Protein AF-A0A2T3ZSZ6-F1 (afdb_monomer_lite)

Organism: NCBI:txid983964

Sequence (309 aa):
MVKVFDWLREKGVKKILSIIVIDSTEPSHSDGAIEAALGITPSKMFGIETWDWKKLDINCDVISRCAPNVKEVSLYSSGNNAVLMGWSSGSGLLNKYKFPLLEKVNLIYQEGLEDESKLSSYVDEFRRRVKSLPNTVGKPVTVQAGPDKKEKSFMEGFQQGNSAIKPAERQHKWLDSSDNFRKILHGIDDEATEVRPVKIAIIDNGVDAALSILNGKIANGASFFPNKNINTGNDMDHYYPYYVASNTLNHGSLVATLVCKMCPKVKLYICRLDEKMSRMGESRYLTMESATEAVKWATGQGVDVICMS

pLDDT: mean 78.38, std 17.65, range [31.48, 97.06]

Radius of gyration: 23.25 Å; chains: 1; bounding box: 63×60×55 Å

Foldseek 3Di:
DQVVLVVCVVVVAAADAEDAAAQQFPVGDDLVNLCNRQDQDPSSAHQYAEEHHNYELDAQQSCLSRHVNYAEYEHEYALDLVSLCRCLDCNHVVPCRSHVRHAEYEYEYEPHPDDPVVSVVSLVVSQVSQQVDQHPVRHGRHYHYDYCPVVVPPCVVVVVPPDDDDDDPDDDVVLVVLQVVLVVVVPDDPVVPVDDAAEEEEAEQAAQCVPPLCVVQAPEEDELAFPPPDPPVDPDRDTDDRNDGDPRDNPSHVVSSVCCSNRVRHHYYGYRFYWDQPPVNRGTDGDPVSVVVSVVVSVVVVGPYYDYD

Structure (mmCIF, N/CA/C/O backbone):
data_AF-A0A2T3ZSZ6-F1
#
_entry.id   AF-A0A2T3ZSZ6-F1
#
loop_
_atom_site.group_PDB
_atom_site.id
_atom_site.type_symbol
_atom_site.label_atom_id
_atom_site.label_alt_id
_atom_site.label_comp_id
_atom_site.label_asym_id
_atom_site.label_entity_id
_atom_site.label_seq_id
_atom_site.pdbx_PDB_ins_code
_atom_site.Cartn_x
_atom_site.Cartn_y
_atom_site.Cartn_z
_atom_site.occupancy
_atom_site.B_iso_or_equiv
_atom_site.auth_seq_id
_atom_site.auth_comp_id
_atom_site.auth_asym_id
_atom_site.auth_atom_id
_atom_site.pdbx_PDB_model_num
ATOM 1 N N . MET A 1 1 ? 3.343 -6.054 10.365 1.00 68.62 1 MET A N 1
ATOM 2 C CA . MET A 1 1 ? 3.572 -6.869 9.153 1.00 68.62 1 MET A CA 1
ATOM 3 C C . MET A 1 1 ? 4.339 -8.171 9.409 1.00 68.62 1 MET A C 1
ATOM 5 O O . MET A 1 1 ? 3.807 -9.225 9.092 1.00 68.62 1 MET A O 1
ATOM 9 N N . VAL A 1 2 ? 5.531 -8.133 10.022 1.00 76.12 2 VAL A N 1
ATOM 10 C CA . VAL A 1 2 ? 6.395 -9.317 10.269 1.00 76.12 2 VAL A CA 1
ATOM 11 C C . VAL A 1 2 ? 5.646 -10.511 10.891 1.00 76.12 2 VAL A C 1
ATOM 13 O O . VAL A 1 2 ? 5.717 -11.615 10.362 1.00 76.12 2 VAL A O 1
ATOM 16 N N . LYS A 1 3 ? 4.811 -10.266 11.913 1.00 77.00 3 LYS A N 1
ATOM 17 C CA . LYS A 1 3 ? 4.011 -11.304 12.596 1.00 77.00 3 LYS A CA 1
ATOM 18 C C . LYS A 1 3 ? 3.106 -12.126 11.665 1.00 77.00 3 LYS A C 1
ATOM 20 O O . LYS A 1 3 ? 2.897 -13.306 11.916 1.00 77.00 3 LYS A O 1
ATOM 25 N N . VAL A 1 4 ? 2.566 -11.522 10.600 1.00 78.38 4 VAL A N 1
ATOM 26 C CA . VAL A 1 4 ? 1.686 -12.225 9.646 1.00 78.38 4 VAL A CA 1
ATOM 27 C C . VAL A 1 4 ? 2.493 -13.226 8.821 1.00 78.38 4 VAL A C 1
ATOM 29 O O . VAL A 1 4 ? 2.073 -14.364 8.634 1.00 78.38 4 VAL A O 1
ATOM 32 N N . PHE A 1 5 ? 3.677 -12.823 8.363 1.00 86.00 5 PHE A N 1
ATOM 33 C CA . PHE A 1 5 ? 4.560 -13.688 7.587 1.00 86.00 5 PHE A CA 1
ATOM 34 C C . PHE A 1 5 ? 5.234 -14.758 8.449 1.00 86.00 5 PHE A C 1
ATOM 36 O O . PHE A 1 5 ? 5.403 -15.884 7.987 1.00 86.00 5 PHE A O 1
ATOM 43 N N . ASP A 1 6 ? 5.546 -14.457 9.711 1.00 86.69 6 ASP A N 1
ATOM 44 C CA . ASP A 1 6 ? 5.980 -15.474 10.675 1.00 86.69 6 ASP A CA 1
ATOM 45 C C . ASP A 1 6 ? 4.901 -16.533 10.884 1.00 86.69 6 ASP A C 1
ATOM 47 O O . ASP A 1 6 ? 5.177 -17.722 10.743 1.00 86.69 6 ASP A O 1
ATOM 51 N N . TRP A 1 7 ? 3.653 -16.112 11.088 1.00 89.12 7 TRP A N 1
ATOM 52 C CA . TRP A 1 7 ? 2.530 -17.036 11.207 1.00 89.12 7 TRP A CA 1
ATOM 53 C C . TRP A 1 7 ? 2.348 -17.908 9.952 1.00 89.12 7 TRP A C 1
ATOM 55 O O . TRP A 1 7 ? 2.131 -19.114 10.063 1.00 89.12 7 TRP A O 1
ATOM 65 N N . LEU A 1 8 ? 2.495 -17.351 8.742 1.00 82.00 8 LEU A N 1
ATOM 66 C CA . LEU A 1 8 ? 2.460 -18.145 7.503 1.00 82.00 8 LEU A CA 1
ATOM 67 C C . LEU A 1 8 ? 3.580 -19.197 7.463 1.00 82.00 8 LEU A C 1
ATOM 69 O O . LEU A 1 8 ? 3.332 -20.345 7.083 1.00 82.00 8 LEU A O 1
ATOM 73 N N . ARG A 1 9 ? 4.796 -18.835 7.891 1.00 90.62 9 ARG A N 1
ATOM 74 C CA . ARG A 1 9 ? 5.921 -19.777 8.001 1.00 90.62 9 ARG A CA 1
ATOM 75 C C . ARG A 1 9 ? 5.638 -20.881 9.017 1.00 90.62 9 ARG A C 1
ATOM 77 O O . ARG A 1 9 ? 5.885 -22.045 8.716 1.00 90.62 9 ARG A O 1
ATOM 84 N N . GLU A 1 10 ? 5.068 -20.546 10.173 1.00 92.19 10 GLU A N 1
ATOM 85 C CA . GLU A 1 10 ? 4.654 -21.520 11.195 1.00 92.19 10 GLU A CA 1
ATOM 86 C C . GLU A 1 10 ? 3.603 -22.506 10.668 1.00 92.19 10 GLU A C 1
ATOM 88 O O . GLU A 1 10 ? 3.600 -23.677 11.045 1.00 92.19 10 GLU A O 1
ATOM 93 N N . LYS A 1 11 ? 2.740 -22.069 9.743 1.00 93.00 11 LYS A N 1
ATOM 94 C CA . LYS A 1 11 ? 1.788 -22.939 9.032 1.00 93.00 11 LYS A CA 1
ATOM 95 C C . LYS A 1 11 ? 2.415 -23.744 7.887 1.00 93.00 11 LYS A C 1
ATOM 97 O O . LYS A 1 11 ? 1.701 -24.464 7.195 1.00 93.00 11 LYS A O 1
ATOM 102 N N . GLY A 1 12 ? 3.729 -23.653 7.686 1.00 90.62 12 GLY A N 1
ATOM 103 C CA . GLY A 1 12 ? 4.458 -24.393 6.657 1.00 90.62 12 GLY A CA 1
ATOM 104 C C . GLY A 1 12 ? 4.309 -23.816 5.247 1.00 90.62 12 GLY A C 1
ATOM 105 O O . GLY A 1 12 ? 4.633 -24.499 4.273 1.00 90.62 12 GLY A O 1
ATOM 106 N N . VAL A 1 13 ? 3.830 -22.574 5.108 1.00 90.94 13 VAL A N 1
ATOM 107 C CA . VAL A 1 13 ? 3.706 -21.911 3.805 1.00 90.94 13 VAL A CA 1
ATOM 108 C C . VAL A 1 13 ? 5.097 -21.598 3.261 1.00 90.94 13 VAL A C 1
ATOM 110 O O . VAL A 1 13 ? 5.877 -20.887 3.886 1.00 90.94 13 VAL A O 1
ATOM 113 N N . LYS A 1 14 ? 5.397 -22.112 2.064 1.00 90.12 14 LYS A N 1
ATOM 114 C CA . LYS A 1 14 ? 6.676 -21.883 1.363 1.00 90.12 14 LYS A CA 1
ATOM 115 C C . LYS A 1 14 ? 6.546 -21.004 0.121 1.00 90.12 14 LYS A C 1
ATOM 117 O O . LYS A 1 14 ? 7.542 -20.492 -0.379 1.00 90.12 14 LYS A O 1
ATOM 122 N N . LYS A 1 15 ? 5.333 -20.849 -0.410 1.00 91.62 15 LYS A N 1
ATOM 123 C CA . LYS A 1 15 ? 5.066 -20.177 -1.686 1.00 91.62 15 LYS A CA 1
ATOM 124 C C . LYS A 1 15 ? 3.890 -19.221 -1.537 1.00 91.62 15 LYS A C 1
ATOM 126 O O . LYS A 1 15 ? 2.859 -19.612 -0.996 1.00 91.62 15 LYS A O 1
ATOM 131 N N . ILE A 1 16 ? 4.043 -18.002 -2.042 1.00 88.06 16 ILE A N 1
ATOM 132 C CA . ILE A 1 16 ? 2.992 -16.982 -2.087 1.00 88.06 16 ILE A CA 1
ATOM 133 C C . ILE A 1 16 ? 2.791 -16.638 -3.559 1.00 88.06 16 ILE A C 1
ATOM 135 O O . ILE A 1 16 ? 3.681 -16.093 -4.198 1.00 88.06 16 ILE A O 1
ATOM 139 N N . LEU A 1 17 ? 1.635 -16.981 -4.128 1.00 85.06 17 LEU A N 1
ATOM 140 C CA . LEU A 1 17 ? 1.398 -16.733 -5.555 1.00 85.06 17 LEU A CA 1
ATOM 141 C C . LEU A 1 17 ? 1.372 -15.232 -5.865 1.00 85.06 17 LEU A C 1
ATOM 143 O O . LEU A 1 17 ? 1.970 -14.800 -6.840 1.00 85.06 17 LEU A O 1
ATOM 147 N N . SER A 1 18 ? 0.736 -14.442 -5.002 1.00 82.88 18 SER A N 1
ATOM 148 C CA . SER A 1 18 ? 0.659 -12.992 -5.146 1.00 82.88 18 SER A CA 1
ATOM 149 C C . SER A 1 18 ? 0.716 -12.328 -3.783 1.00 82.88 18 SER A C 1
ATOM 151 O O . SER A 1 18 ? -0.022 -12.719 -2.877 1.00 82.88 18 SER A O 1
ATOM 153 N N . ILE A 1 19 ? 1.563 -11.311 -3.654 1.00 83.81 19 ILE A N 1
ATOM 154 C CA . ILE A 1 19 ? 1.580 -10.412 -2.505 1.00 83.81 19 ILE A CA 1
ATOM 155 C C . ILE A 1 19 ? 1.053 -9.048 -2.938 1.00 83.81 19 ILE A C 1
ATOM 157 O O . ILE A 1 19 ? 1.559 -8.470 -3.894 1.00 83.81 19 ILE A O 1
ATOM 161 N N . ILE A 1 20 ? 0.019 -8.571 -2.246 1.00 82.31 20 ILE A N 1
ATOM 162 C CA . ILE A 1 20 ? -0.573 -7.251 -2.465 1.00 82.31 20 ILE A CA 1
ATOM 163 C C . ILE A 1 20 ? -0.556 -6.522 -1.126 1.00 82.31 20 ILE A C 1
ATOM 165 O O . ILE A 1 20 ? -1.233 -6.943 -0.187 1.00 82.31 20 ILE A O 1
ATOM 169 N N . VAL A 1 21 ? 0.242 -5.462 -1.022 1.00 75.75 21 VAL A N 1
ATOM 170 C CA . VAL A 1 21 ? 0.393 -4.668 0.203 1.00 75.75 21 VAL A CA 1
ATOM 171 C C . VAL A 1 21 ? 0.184 -3.204 -0.125 1.00 75.75 21 VAL A C 1
ATOM 173 O O . VAL A 1 21 ? 0.822 -2.651 -1.016 1.00 75.75 21 VAL A O 1
ATOM 176 N N . ILE A 1 22 ? -0.711 -2.566 0.620 1.00 74.62 22 ILE A N 1
ATOM 177 C CA . ILE A 1 22 ? -0.956 -1.134 0.506 1.00 74.62 22 ILE A CA 1
ATOM 178 C C . ILE A 1 22 ? -0.006 -0.432 1.476 1.00 74.62 22 ILE A C 1
ATOM 180 O O . ILE A 1 22 ? -0.218 -0.482 2.683 1.00 74.62 22 ILE A O 1
ATOM 184 N N . ASP A 1 23 ? 1.042 0.185 0.937 1.00 71.94 23 ASP A N 1
ATOM 185 C CA . ASP A 1 23 ? 2.123 0.828 1.698 1.00 71.94 23 ASP A CA 1
ATOM 186 C C . ASP A 1 23 ? 2.436 2.233 1.162 1.00 71.94 23 ASP A C 1
ATOM 188 O O . ASP A 1 23 ? 3.584 2.654 1.051 1.00 71.94 23 ASP A O 1
ATOM 192 N N . SER A 1 24 ? 1.386 2.936 0.732 1.00 62.31 24 SER A N 1
ATOM 193 C CA . SER A 1 24 ? 1.493 4.236 0.055 1.00 62.31 24 SER A CA 1
ATOM 194 C C . SER A 1 24 ? 1.414 5.419 1.017 1.00 62.31 24 SER A C 1
ATOM 196 O O . SER A 1 24 ? 1.186 6.547 0.591 1.00 62.31 24 SER A O 1
ATOM 198 N N . THR A 1 25 ? 1.474 5.146 2.316 1.00 53.47 25 THR A N 1
ATOM 199 C CA . THR A 1 25 ? 1.258 6.096 3.408 1.00 53.47 25 THR A CA 1
ATOM 200 C C . THR A 1 25 ? 2.608 6.470 3.983 1.00 53.47 25 THR A C 1
ATOM 202 O O . THR A 1 25 ? 3.374 5.556 4.251 1.00 53.47 25 THR A O 1
ATOM 205 N N . GLU A 1 26 ? 2.903 7.752 4.202 1.00 56.53 26 GLU A N 1
ATOM 206 C CA . GLU A 1 26 ? 4.188 8.134 4.801 1.00 56.53 26 GLU A CA 1
ATOM 207 C C . GLU A 1 26 ? 4.129 8.190 6.344 1.00 56.53 26 GLU A C 1
ATOM 209 O O . GLU A 1 26 ? 3.222 8.832 6.887 1.00 56.53 26 GLU A O 1
ATOM 214 N N . PRO A 1 27 ? 5.096 7.574 7.058 1.00 58.41 27 PRO A N 1
ATOM 215 C CA . PRO A 1 27 ? 6.210 6.803 6.509 1.00 58.41 27 PRO A CA 1
ATOM 216 C C . PRO A 1 27 ? 5.761 5.428 5.993 1.00 58.41 27 PRO A C 1
ATOM 218 O O . PRO A 1 27 ? 5.090 4.680 6.710 1.00 58.41 27 PRO A O 1
ATOM 221 N N . SER A 1 28 ? 6.160 5.091 4.767 1.00 72.81 28 SER A N 1
ATOM 222 C CA . SER A 1 28 ? 5.992 3.728 4.248 1.00 72.81 28 SER A CA 1
ATOM 223 C C . SER A 1 28 ? 6.912 2.764 5.003 1.00 72.81 28 SER A C 1
ATOM 225 O O . SER A 1 28 ? 7.843 3.183 5.703 1.00 72.81 28 SER A O 1
ATOM 227 N N . HIS A 1 29 ? 6.673 1.454 4.908 1.00 82.06 29 HIS A N 1
ATOM 228 C CA . HIS A 1 29 ? 7.558 0.489 5.556 1.00 82.06 29 HIS A CA 1
ATOM 229 C C . HIS A 1 29 ? 8.976 0.640 5.005 1.00 82.06 29 HIS A C 1
ATOM 231 O O . HIS A 1 29 ? 9.192 0.647 3.794 1.00 82.06 29 HIS A O 1
ATOM 237 N N . SER A 1 30 ? 9.964 0.722 5.897 1.00 89.06 30 SER A N 1
ATOM 238 C CA . SER A 1 30 ? 11.361 0.767 5.475 1.00 89.06 30 SER A CA 1
ATOM 239 C C . SER A 1 30 ? 11.741 -0.506 4.720 1.00 89.06 30 SER A C 1
ATOM 241 O O . SER A 1 30 ? 11.237 -1.593 5.010 1.00 89.06 30 SER A O 1
ATOM 243 N N . ASP A 1 31 ? 12.691 -0.392 3.796 1.00 91.75 31 ASP A N 1
ATOM 244 C CA . ASP A 1 31 ? 13.209 -1.525 3.023 1.00 91.75 31 ASP A CA 1
ATOM 245 C C . ASP A 1 31 ? 13.651 -2.687 3.940 1.00 91.75 31 ASP A C 1
ATOM 247 O O . ASP A 1 31 ? 13.316 -3.845 3.696 1.00 91.75 31 ASP A O 1
ATOM 251 N N . GLY A 1 32 ? 14.293 -2.374 5.073 1.00 92.19 32 GLY A N 1
ATOM 252 C CA . GLY A 1 32 ? 14.674 -3.368 6.081 1.00 92.19 32 GLY A CA 1
ATOM 253 C C . GLY A 1 32 ? 13.484 -4.047 6.774 1.00 92.19 32 GLY A C 1
ATOM 254 O O . GLY A 1 32 ? 13.558 -5.233 7.094 1.00 92.19 32 GLY A O 1
ATOM 255 N N . ALA A 1 33 ? 12.365 -3.343 6.983 1.00 89.56 33 ALA A N 1
ATOM 256 C CA . ALA A 1 33 ? 11.149 -3.943 7.534 1.00 89.56 33 ALA A CA 1
ATOM 257 C C . ALA A 1 33 ? 10.478 -4.900 6.534 1.00 89.56 33 ALA A C 1
ATOM 259 O O . ALA A 1 33 ? 9.969 -5.948 6.941 1.00 89.56 33 ALA A O 1
ATOM 260 N N . ILE A 1 34 ? 10.516 -4.571 5.238 1.00 93.00 34 ILE A N 1
ATOM 261 C CA . ILE A 1 34 ? 10.034 -5.434 4.150 1.00 93.00 34 ILE A CA 1
ATOM 262 C C . ILE A 1 34 ? 10.878 -6.712 4.081 1.00 93.00 34 ILE A C 1
ATOM 264 O O . ILE A 1 34 ? 10.333 -7.819 4.119 1.00 93.00 34 ILE A O 1
ATOM 268 N N . GLU A 1 35 ? 12.207 -6.569 4.066 1.00 94.88 35 GLU A N 1
ATOM 269 C CA . GLU A 1 35 ? 13.152 -7.693 4.061 1.00 94.88 35 GLU A CA 1
ATOM 270 C C . GLU A 1 35 ? 12.995 -8.589 5.296 1.00 94.88 35 GLU A C 1
ATOM 272 O O . GLU A 1 35 ? 12.966 -9.817 5.178 1.00 94.88 35 GLU A O 1
ATOM 277 N N . ALA A 1 36 ? 12.834 -7.998 6.483 1.00 91.25 36 ALA A N 1
ATOM 278 C CA . ALA A 1 36 ? 12.601 -8.747 7.715 1.00 91.25 36 ALA A CA 1
ATOM 279 C C . ALA A 1 36 ? 11.272 -9.519 7.683 1.00 91.25 36 ALA A C 1
ATOM 281 O O . ALA A 1 36 ? 11.198 -10.647 8.174 1.00 91.25 36 ALA A O 1
ATOM 282 N N . ALA A 1 37 ? 10.224 -8.934 7.098 1.00 90.06 37 ALA A N 1
ATOM 283 C CA . ALA A 1 37 ? 8.914 -9.562 6.994 1.00 90.06 37 ALA A CA 1
ATOM 284 C C . ALA A 1 37 ? 8.930 -10.759 6.029 1.00 90.06 37 ALA A C 1
ATOM 286 O O . ALA A 1 37 ? 8.544 -11.872 6.407 1.00 90.06 37 ALA A O 1
ATOM 287 N N . LEU A 1 38 ? 9.407 -10.553 4.800 1.00 92.75 38 LEU A N 1
ATOM 288 C CA . LEU A 1 38 ? 9.374 -11.566 3.741 1.00 92.75 38 LEU A CA 1
ATOM 289 C C . LEU A 1 38 ? 10.495 -12.600 3.861 1.00 92.75 38 LEU A C 1
ATOM 291 O O . LEU A 1 38 ? 10.312 -13.741 3.442 1.00 92.75 38 LEU A O 1
ATOM 295 N N . GLY A 1 39 ? 11.592 -12.235 4.523 1.00 89.75 39 GLY A N 1
ATOM 296 C CA . GLY A 1 39 ? 12.765 -13.076 4.699 1.00 89.75 39 GLY A CA 1
ATOM 297 C C . GLY A 1 39 ? 13.643 -13.099 3.449 1.00 89.75 39 GLY A C 1
ATOM 298 O O . GLY A 1 39 ? 13.177 -13.369 2.349 1.00 89.75 39 GLY A O 1
ATOM 299 N N . ILE A 1 40 ? 14.942 -12.874 3.647 1.00 90.88 40 ILE A N 1
ATOM 300 C CA . ILE A 1 40 ? 15.955 -12.850 2.574 1.00 90.88 40 ILE A CA 1
ATOM 301 C C . ILE A 1 40 ? 16.875 -14.081 2.584 1.00 90.88 40 ILE A C 1
ATOM 303 O O . ILE A 1 40 ? 17.769 -14.209 1.753 1.00 90.88 40 ILE A O 1
ATOM 307 N N . THR A 1 41 ? 16.698 -14.990 3.549 1.00 89.19 41 THR A N 1
ATOM 308 C CA . THR A 1 41 ? 17.481 -16.231 3.639 1.00 89.19 41 THR A CA 1
ATOM 309 C C . THR A 1 41 ? 16.728 -17.386 2.980 1.00 89.19 41 THR A C 1
ATOM 311 O O . THR A 1 41 ? 15.503 -17.448 3.106 1.00 89.19 41 THR A O 1
ATOM 314 N N . PRO A 1 42 ? 17.415 -18.377 2.377 1.00 84.44 42 PRO A N 1
ATOM 315 C CA . PRO A 1 42 ? 16.754 -19.526 1.746 1.00 84.44 42 PRO A CA 1
ATOM 316 C C . PRO A 1 42 ? 15.777 -20.280 2.665 1.00 84.44 42 PRO A C 1
ATOM 318 O O . PRO A 1 42 ? 14.806 -20.861 2.197 1.00 84.44 42 PRO A O 1
ATOM 321 N N . SER A 1 43 ? 16.022 -20.257 3.979 1.00 84.50 43 SER A N 1
ATOM 322 C CA . SER A 1 43 ? 15.181 -20.897 4.996 1.00 84.50 43 SER A CA 1
ATOM 323 C C . SER A 1 43 ? 13.928 -20.107 5.391 1.00 84.50 43 SER A C 1
ATOM 325 O O . SER A 1 43 ? 13.007 -20.697 5.950 1.00 84.50 43 SER A O 1
ATOM 327 N N . LYS A 1 44 ? 13.887 -18.790 5.146 1.00 86.00 44 LYS A N 1
ATOM 328 C CA . LYS A 1 44 ? 12.777 -17.903 5.550 1.00 86.00 44 LYS A CA 1
ATOM 329 C C . LYS A 1 44 ? 12.032 -17.264 4.378 1.00 86.00 44 LYS A C 1
ATOM 331 O O . LYS A 1 44 ? 10.938 -16.745 4.590 1.00 86.00 44 LYS A O 1
ATOM 336 N N . MET A 1 45 ? 12.632 -17.287 3.192 1.00 89.62 45 MET A N 1
ATOM 337 C CA . MET A 1 45 ? 12.120 -16.663 1.980 1.00 89.62 45 MET A CA 1
ATOM 338 C C . MET A 1 45 ? 10.930 -17.437 1.410 1.00 89.62 45 MET A C 1
ATOM 340 O O . MET A 1 45 ? 10.946 -18.667 1.322 1.00 89.62 45 MET A O 1
ATOM 344 N N . PHE A 1 46 ? 9.912 -16.702 0.971 1.00 91.62 46 PHE A N 1
ATOM 345 C CA . PHE A 1 46 ? 8.797 -17.267 0.220 1.00 91.62 46 PHE A CA 1
ATOM 346 C C . PHE A 1 46 ? 9.110 -17.321 -1.278 1.00 91.62 46 PHE A C 1
ATOM 348 O O . PHE A 1 46 ? 9.725 -16.420 -1.842 1.00 91.62 46 PHE A O 1
ATOM 355 N N . GLY A 1 47 ? 8.602 -18.342 -1.966 1.00 92.38 47 GLY A N 1
ATOM 356 C CA . GLY A 1 47 ? 8.517 -18.334 -3.425 1.00 92.38 47 GLY A CA 1
ATOM 357 C C . GLY A 1 47 ? 7.418 -17.380 -3.897 1.00 92.38 47 GLY A C 1
ATOM 358 O O . GLY A 1 47 ? 6.293 -17.828 -4.110 1.00 92.38 47 GLY A O 1
ATOM 359 N N . ILE A 1 48 ? 7.723 -16.085 -4.004 1.00 94.88 48 ILE A N 1
ATOM 360 C CA . ILE A 1 48 ? 6.791 -15.046 -4.473 1.00 94.88 48 ILE A CA 1
ATOM 361 C C . ILE A 1 48 ? 6.803 -14.988 -6.005 1.00 94.88 48 ILE A C 1
ATOM 363 O O . ILE A 1 48 ? 7.875 -14.851 -6.591 1.00 94.88 48 ILE A O 1
ATOM 367 N N . GLU A 1 49 ? 5.634 -15.085 -6.652 1.00 91.62 49 GLU A N 1
ATOM 368 C CA . GLU A 1 49 ? 5.521 -14.989 -8.123 1.00 91.62 49 GLU A CA 1
ATOM 369 C C . GLU A 1 49 ? 5.015 -13.625 -8.617 1.00 91.62 49 GLU A C 1
ATOM 371 O O . GLU A 1 49 ? 5.513 -13.127 -9.626 1.00 91.62 49 GLU A O 1
ATOM 376 N N . THR A 1 50 ? 4.078 -12.997 -7.907 1.00 91.44 50 THR A N 1
ATOM 377 C CA . THR A 1 50 ? 3.565 -11.658 -8.233 1.00 91.44 50 THR A CA 1
ATOM 378 C C . THR A 1 50 ? 3.813 -10.703 -7.074 1.00 91.44 50 THR A C 1
ATOM 380 O O . THR A 1 50 ? 3.379 -10.963 -5.950 1.00 91.44 50 THR A O 1
ATOM 383 N N . TRP A 1 51 ? 4.498 -9.596 -7.359 1.00 94.31 51 TRP A N 1
ATOM 384 C CA . TRP A 1 51 ? 4.814 -8.527 -6.420 1.00 94.31 51 TRP A CA 1
ATOM 385 C C . TRP A 1 51 ? 3.964 -7.291 -6.701 1.00 94.31 51 TRP A C 1
ATOM 387 O O . TRP A 1 51 ? 4.135 -6.642 -7.731 1.00 94.31 51 TRP A O 1
ATOM 397 N N . ASP A 1 52 ? 3.098 -6.926 -5.763 1.00 88.94 52 ASP A N 1
ATOM 398 C CA . ASP A 1 52 ? 2.355 -5.670 -5.790 1.00 88.94 52 ASP A CA 1
ATOM 399 C C . ASP A 1 52 ? 2.438 -4.982 -4.425 1.00 88.94 52 ASP A C 1
ATOM 401 O O . ASP A 1 52 ? 1.593 -5.141 -3.546 1.00 88.94 52 ASP A O 1
ATOM 405 N N . TRP A 1 53 ? 3.520 -4.239 -4.221 1.00 89.25 53 TRP A N 1
ATOM 406 C CA . TRP A 1 53 ? 3.736 -3.492 -2.991 1.00 89.25 53 TRP A CA 1
ATOM 407 C C . TRP A 1 53 ? 3.641 -2.005 -3.280 1.00 89.25 53 TRP A C 1
ATOM 409 O O . TRP A 1 53 ? 4.516 -1.445 -3.940 1.00 89.25 53 TRP A O 1
ATOM 419 N N . LYS A 1 54 ? 2.589 -1.362 -2.771 1.00 86.06 54 LYS A N 1
ATOM 420 C CA . LYS A 1 54 ? 2.247 0.036 -3.044 1.00 86.06 54 LYS A CA 1
ATOM 421 C C . LYS A 1 54 ? 3.148 1.041 -2.320 1.00 86.06 54 LYS A C 1
ATOM 423 O O . LYS A 1 54 ? 2.634 1.979 -1.734 1.00 86.06 54 LYS A O 1
ATOM 428 N N . LYS A 1 55 ? 4.468 0.852 -2.352 1.00 86.12 55 LYS A N 1
ATOM 429 C CA . LYS A 1 55 ? 5.477 1.769 -1.807 1.00 86.12 55 LYS A CA 1
ATOM 430 C C . LYS A 1 55 ? 6.093 2.568 -2.947 1.00 86.12 55 LYS A C 1
ATOM 432 O O . LYS A 1 55 ? 6.542 1.976 -3.932 1.00 86.12 55 LYS A O 1
ATOM 437 N N . LEU A 1 56 ? 6.107 3.894 -2.810 1.00 89.12 56 LEU A N 1
ATOM 438 C CA . LEU A 1 56 ? 6.723 4.762 -3.807 1.00 89.12 56 LEU A CA 1
ATOM 439 C C . LEU A 1 56 ? 8.228 4.501 -3.889 1.00 89.12 56 LEU A C 1
ATOM 441 O O . LEU A 1 56 ? 8.899 4.311 -2.874 1.00 89.12 56 LEU A O 1
ATOM 445 N N . ASP A 1 57 ? 8.735 4.481 -5.118 1.00 91.44 57 ASP A N 1
ATOM 446 C CA . ASP A 1 57 ? 10.159 4.472 -5.445 1.00 91.44 57 ASP A CA 1
ATOM 447 C C . ASP A 1 57 ? 10.969 3.363 -4.745 1.00 91.44 57 ASP A C 1
ATOM 449 O O . ASP A 1 57 ? 12.133 3.535 -4.383 1.00 91.44 57 ASP A O 1
ATOM 453 N N . ILE A 1 58 ? 10.351 2.192 -4.553 1.00 94.38 58 ILE A N 1
ATOM 454 C CA . ILE A 1 58 ? 10.999 1.036 -3.925 1.00 94.38 58 ILE A CA 1
ATOM 455 C C . ILE A 1 58 ? 12.265 0.603 -4.680 1.00 94.38 58 ILE A C 1
ATOM 457 O O . ILE A 1 58 ? 12.295 0.533 -5.910 1.00 94.38 58 ILE A O 1
ATOM 461 N N . ASN A 1 59 ? 13.322 0.254 -3.948 1.00 94.44 59 ASN A N 1
ATOM 462 C CA . ASN A 1 59 ? 14.556 -0.228 -4.557 1.00 94.44 59 ASN A CA 1
ATOM 463 C C . ASN A 1 59 ? 14.377 -1.656 -5.118 1.00 94.44 59 ASN A C 1
ATOM 465 O O . ASN A 1 59 ? 13.881 -2.552 -4.431 1.00 94.44 59 ASN A O 1
ATOM 469 N N . CYS A 1 60 ? 14.835 -1.897 -6.353 1.00 95.31 60 CYS A N 1
ATOM 470 C CA . CYS A 1 60 ? 14.848 -3.227 -6.975 1.00 95.31 60 CYS A CA 1
ATOM 471 C C . CYS A 1 60 ? 15.564 -4.291 -6.126 1.00 95.31 60 CYS A C 1
ATOM 473 O O . CYS A 1 60 ? 15.199 -5.464 -6.191 1.00 95.31 60 CYS A O 1
ATOM 475 N N . ASP A 1 61 ? 16.565 -3.908 -5.333 1.00 95.75 61 ASP A N 1
ATOM 476 C CA . ASP A 1 61 ? 17.303 -4.840 -4.478 1.00 95.75 61 ASP A CA 1
ATOM 477 C C . ASP A 1 61 ? 16.405 -5.486 -3.429 1.00 95.75 61 ASP A C 1
ATOM 479 O O . ASP A 1 61 ? 16.495 -6.696 -3.228 1.00 95.75 61 ASP A O 1
ATOM 483 N N . VAL A 1 62 ? 15.478 -4.721 -2.851 1.00 96.50 62 VAL A N 1
ATOM 484 C CA . VAL A 1 62 ? 14.493 -5.236 -1.891 1.00 96.50 62 VAL A CA 1
ATOM 485 C C . VAL A 1 62 ? 13.635 -6.308 -2.548 1.00 96.50 62 VAL A C 1
ATOM 487 O O . VAL A 1 62 ? 13.488 -7.405 -2.009 1.00 96.50 62 VAL A O 1
ATOM 490 N N . ILE A 1 63 ? 13.123 -6.019 -3.749 1.00 96.94 63 ILE A N 1
ATOM 491 C CA . ILE A 1 63 ? 12.286 -6.956 -4.505 1.00 96.94 63 ILE A CA 1
ATOM 492 C C . ILE A 1 63 ? 13.085 -8.220 -4.833 1.00 96.94 63 ILE A C 1
ATOM 494 O O . ILE A 1 63 ? 12.623 -9.319 -4.552 1.00 96.94 63 ILE A O 1
ATOM 498 N N . SER A 1 64 ? 14.300 -8.092 -5.374 1.00 95.81 64 SER A N 1
ATOM 499 C CA . SER A 1 64 ? 15.101 -9.254 -5.790 1.00 95.81 64 SER A CA 1
ATOM 500 C C . SER A 1 64 ? 15.554 -10.141 -4.625 1.00 95.81 64 SER A C 1
ATOM 502 O O . SER A 1 64 ? 15.618 -11.359 -4.778 1.00 95.81 64 SER A O 1
ATOM 504 N N . ARG A 1 65 ? 15.817 -9.565 -3.443 1.00 95.62 65 ARG A N 1
ATOM 505 C CA . ARG A 1 65 ? 16.169 -10.330 -2.234 1.00 95.62 65 ARG A CA 1
ATOM 506 C C . ARG A 1 65 ? 14.970 -11.046 -1.620 1.00 95.62 65 ARG A C 1
ATOM 508 O O . ARG A 1 65 ? 15.131 -12.143 -1.098 1.00 95.62 65 ARG A O 1
ATOM 515 N N . CYS A 1 66 ? 13.787 -10.434 -1.670 1.00 95.31 66 CYS A N 1
ATOM 516 C CA . CYS A 1 66 ? 12.568 -11.006 -1.092 1.00 95.31 66 CYS A CA 1
ATOM 517 C C . CYS A 1 66 ? 11.830 -11.951 -2.054 1.00 95.31 66 CYS A C 1
ATOM 519 O O . CYS A 1 66 ? 11.113 -12.848 -1.617 1.00 95.31 66 CYS A O 1
ATOM 521 N N . ALA A 1 67 ? 11.963 -11.721 -3.360 1.00 95.44 67 ALA A N 1
ATOM 522 C CA . ALA A 1 67 ? 11.201 -12.374 -4.418 1.00 95.44 67 ALA A CA 1
ATOM 523 C C . ALA A 1 67 ? 12.075 -12.658 -5.663 1.00 95.44 67 ALA A C 1
ATOM 525 O O . ALA A 1 67 ? 11.770 -12.183 -6.758 1.00 95.44 67 ALA A O 1
ATOM 526 N N . PRO A 1 68 ? 13.143 -13.472 -5.552 1.00 93.19 68 PRO A N 1
ATOM 527 C CA . PRO A 1 68 ? 14.047 -13.751 -6.678 1.00 93.19 68 PRO A CA 1
ATOM 528 C C . PRO A 1 68 ? 13.376 -14.502 -7.841 1.00 93.19 68 PRO A C 1
ATOM 530 O O . PRO A 1 68 ? 13.882 -14.503 -8.958 1.00 93.19 68 PRO A O 1
ATOM 533 N N . ASN A 1 69 ? 12.227 -15.140 -7.596 1.00 91.50 69 ASN A N 1
ATOM 534 C CA . ASN A 1 69 ? 11.455 -15.886 -8.595 1.00 91.50 69 ASN A CA 1
ATOM 535 C C . ASN A 1 69 ? 10.237 -15.106 -9.121 1.00 91.50 69 ASN A C 1
ATOM 537 O O . ASN A 1 69 ? 9.316 -15.710 -9.675 1.00 91.50 69 ASN A O 1
ATOM 541 N N . VAL A 1 70 ? 10.209 -13.785 -8.922 1.00 94.75 70 VAL A N 1
ATOM 542 C CA . VAL A 1 70 ? 9.092 -12.944 -9.350 1.00 94.75 70 VAL A CA 1
ATOM 543 C C . VAL A 1 70 ? 8.941 -12.956 -10.874 1.00 94.75 70 VAL A C 1
ATOM 545 O O . VAL A 1 70 ? 9.916 -12.837 -11.618 1.00 94.75 70 VAL A O 1
ATOM 548 N N . LYS A 1 71 ? 7.697 -13.098 -11.329 1.00 93.62 71 LYS A N 1
ATOM 549 C CA . LYS A 1 71 ? 7.284 -13.080 -12.737 1.00 93.62 71 LYS A CA 1
ATOM 550 C C . LYS A 1 71 ? 6.582 -11.782 -13.107 1.00 93.62 71 LYS A C 1
ATOM 552 O O . LYS A 1 71 ? 6.719 -11.307 -14.233 1.00 93.62 71 LYS A O 1
ATOM 557 N N . GLU A 1 72 ? 5.853 -11.195 -12.161 1.00 94.06 72 GLU A N 1
ATOM 558 C CA . GLU A 1 72 ? 5.135 -9.937 -12.346 1.00 94.06 72 GLU A CA 1
ATOM 559 C C . GLU A 1 72 ? 5.455 -8.953 -11.220 1.00 94.06 72 GLU A C 1
ATOM 561 O O . GLU A 1 72 ? 5.327 -9.295 -10.046 1.00 94.06 72 GLU A O 1
ATOM 566 N N . VAL A 1 73 ? 5.847 -7.728 -11.581 1.00 95.62 73 VAL A N 1
ATOM 567 C CA . VAL A 1 73 ? 6.149 -6.652 -10.626 1.00 95.62 73 VAL A CA 1
ATOM 568 C C . VAL A 1 73 ? 5.292 -5.426 -10.934 1.00 95.62 73 VAL A C 1
ATOM 570 O O . VAL A 1 73 ? 5.348 -4.890 -12.041 1.00 95.62 73 VAL A O 1
ATOM 573 N N . SER A 1 74 ? 4.549 -4.948 -9.940 1.00 94.56 74 SER A N 1
ATOM 574 C CA . SER A 1 74 ? 3.941 -3.618 -9.933 1.00 94.56 74 SER A CA 1
ATOM 575 C C . SER A 1 74 ? 4.853 -2.633 -9.199 1.00 94.56 74 SER A C 1
ATOM 577 O O . SER A 1 74 ? 5.206 -2.847 -8.039 1.00 94.56 74 SER A O 1
ATOM 579 N N . LEU A 1 75 ? 5.247 -1.563 -9.890 1.00 94.88 75 LEU A N 1
ATOM 580 C CA . LEU A 1 75 ? 6.084 -0.478 -9.385 1.00 94.88 75 LEU A CA 1
ATOM 581 C C . LEU A 1 75 ? 5.274 0.808 -9.281 1.00 94.88 75 LEU A C 1
ATOM 583 O O . LEU A 1 75 ? 4.533 1.152 -10.203 1.00 94.88 75 LEU A O 1
ATOM 587 N N . TYR A 1 76 ? 5.469 1.533 -8.184 1.00 91.12 76 TYR A N 1
ATOM 588 C CA . TYR A 1 76 ? 4.783 2.787 -7.897 1.00 91.12 76 TYR A CA 1
ATOM 589 C C . TYR A 1 76 ? 5.800 3.924 -7.893 1.00 91.12 76 TYR A C 1
ATOM 591 O O . TYR A 1 76 ? 6.669 3.967 -7.029 1.00 91.12 76 TYR A O 1
ATOM 599 N N . SER A 1 77 ? 5.732 4.809 -8.883 1.00 89.06 77 SER A N 1
ATOM 600 C CA . SER A 1 77 ? 6.672 5.916 -9.057 1.00 89.06 77 SER A CA 1
ATOM 601 C C . SER A 1 77 ? 6.097 7.221 -8.531 1.00 89.06 77 SER A C 1
ATOM 603 O O . SER A 1 77 ? 4.952 7.559 -8.834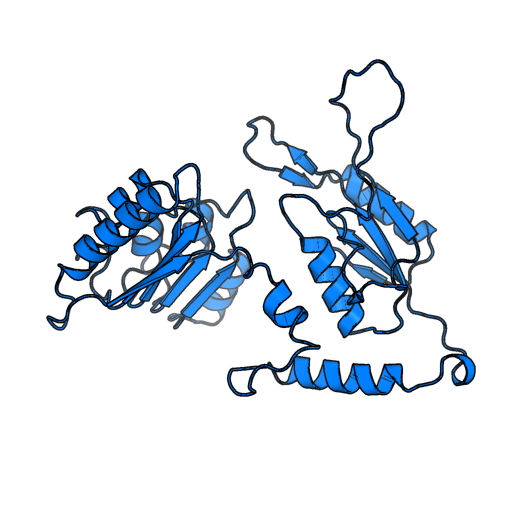 1.00 89.06 77 SER A O 1
ATOM 605 N N . SER A 1 78 ? 6.920 8.000 -7.834 1.00 87.62 78 SER A N 1
ATOM 606 C CA . SER A 1 78 ? 6.608 9.396 -7.497 1.00 87.62 78 SER A CA 1
ATOM 607 C C . SER A 1 78 ? 6.630 10.345 -8.706 1.00 87.62 78 SER A C 1
ATOM 609 O O . SER A 1 78 ? 6.294 11.517 -8.560 1.00 87.62 78 SER A O 1
ATOM 611 N N . GLY A 1 79 ? 7.047 9.863 -9.884 1.00 85.62 79 GLY A N 1
ATOM 612 C CA . GLY A 1 79 ? 7.363 10.683 -11.058 1.00 85.62 79 GLY A CA 1
ATOM 613 C C . GLY A 1 79 ? 8.856 11.026 -11.168 1.00 85.62 79 GLY A C 1
ATOM 614 O O . GLY A 1 79 ? 9.284 11.632 -12.147 1.00 85.62 79 GLY A O 1
ATOM 615 N N . ASN A 1 80 ? 9.682 10.612 -10.200 1.00 87.94 80 ASN A N 1
ATOM 616 C CA . ASN A 1 80 ? 11.120 10.869 -10.214 1.00 87.94 80 ASN A CA 1
ATOM 617 C C . ASN A 1 80 ? 11.849 10.072 -11.315 1.00 87.94 80 ASN A C 1
ATOM 619 O O . ASN A 1 80 ? 12.004 8.849 -11.239 1.00 87.94 80 ASN A O 1
ATOM 623 N N . ASN A 1 81 ? 12.385 10.779 -12.314 1.00 92.75 81 ASN A N 1
ATOM 624 C CA . ASN A 1 81 ? 13.105 10.158 -13.425 1.00 92.75 81 ASN A CA 1
ATOM 625 C C . ASN A 1 81 ? 14.357 9.380 -12.992 1.00 92.75 81 ASN A C 1
ATOM 627 O O . ASN A 1 81 ? 14.676 8.355 -13.588 1.00 92.75 81 ASN A O 1
ATOM 631 N N . ALA A 1 82 ? 15.062 9.811 -11.941 1.00 93.62 82 ALA A N 1
ATOM 632 C CA . ALA A 1 82 ? 16.239 9.085 -11.460 1.00 93.62 82 ALA A CA 1
ATOM 633 C C . ALA A 1 82 ? 15.875 7.656 -11.017 1.00 93.62 82 ALA A C 1
ATOM 635 O O . ALA A 1 82 ? 16.632 6.714 -11.259 1.00 93.62 82 ALA A O 1
ATOM 636 N N . VAL A 1 83 ? 14.681 7.483 -10.444 1.00 94.75 83 VAL A N 1
ATOM 637 C CA . VAL A 1 83 ? 14.145 6.183 -10.027 1.00 94.75 83 VAL A CA 1
ATOM 638 C C . VAL A 1 83 ? 13.749 5.345 -11.242 1.00 94.75 83 VAL A C 1
ATOM 640 O O . VAL A 1 83 ? 14.173 4.195 -11.347 1.00 94.7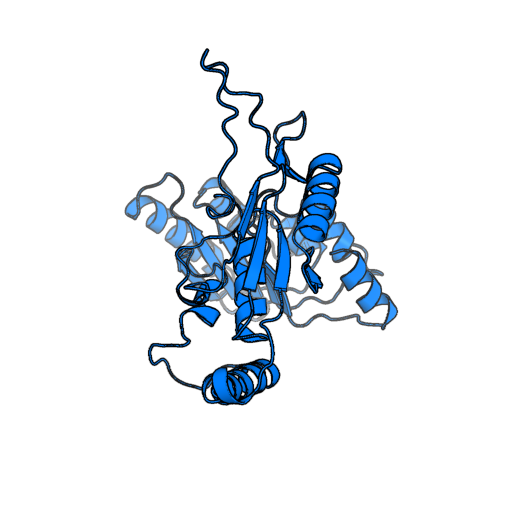5 83 VAL A O 1
ATOM 643 N N . LEU A 1 84 ? 13.026 5.923 -12.209 1.00 94.62 84 LEU A N 1
ATOM 644 C CA . LEU A 1 84 ? 12.678 5.246 -13.469 1.00 94.62 84 LEU A CA 1
ATOM 645 C C . LEU A 1 84 ? 13.933 4.770 -14.222 1.00 94.62 84 LEU A C 1
ATOM 647 O O . LEU A 1 84 ? 13.994 3.640 -14.719 1.00 94.62 84 LEU A O 1
ATOM 651 N N . MET A 1 85 ? 14.967 5.606 -14.262 1.00 95.00 85 MET A N 1
ATOM 652 C CA . MET A 1 85 ? 16.268 5.286 -14.845 1.00 95.00 85 MET A CA 1
ATOM 653 C C . MET A 1 85 ? 16.991 4.188 -14.065 1.00 95.00 85 MET A C 1
ATOM 655 O O . MET A 1 85 ? 17.553 3.283 -14.678 1.00 95.00 85 MET A O 1
ATOM 659 N N . GLY A 1 86 ? 16.942 4.224 -12.731 1.00 95.44 86 GLY A N 1
ATOM 660 C CA . GLY A 1 86 ? 17.497 3.186 -11.864 1.00 95.44 86 GLY A CA 1
ATOM 661 C C . GLY A 1 86 ? 16.831 1.828 -12.085 1.00 95.44 86 GLY A C 1
ATOM 662 O O . GLY A 1 86 ? 17.520 0.833 -12.329 1.00 95.44 86 GLY A O 1
ATOM 663 N N . TRP A 1 87 ? 15.498 1.788 -12.094 1.00 96.56 87 TRP A N 1
ATOM 664 C CA . TRP A 1 87 ? 14.723 0.578 -12.374 1.00 96.56 87 TRP A CA 1
ATOM 665 C C . TRP A 1 87 ? 14.976 0.028 -13.776 1.00 96.56 87 TRP A C 1
ATOM 667 O O . TRP A 1 87 ? 15.131 -1.179 -13.934 1.00 96.56 87 TRP A O 1
ATOM 677 N N . SER A 1 88 ? 15.067 0.892 -14.788 1.00 94.75 88 SER A N 1
ATOM 678 C CA . SER A 1 88 ? 15.347 0.499 -16.178 1.00 94.75 88 SER A CA 1
ATOM 679 C C . SER A 1 88 ? 16.843 0.418 -16.519 1.00 94.75 88 SER A C 1
ATOM 681 O O . SER A 1 88 ? 17.211 0.404 -17.695 1.00 94.75 88 SER A O 1
ATOM 683 N N . SER A 1 89 ? 17.724 0.361 -15.516 1.00 93.31 89 SER A N 1
ATOM 684 C CA . SER A 1 89 ? 19.169 0.181 -15.702 1.00 93.31 89 SER A CA 1
ATOM 685 C C . SER A 1 89 ? 19.575 -1.295 -15.669 1.00 93.31 89 SER A C 1
ATOM 687 O O . SER A 1 89 ? 18.849 -2.139 -15.143 1.00 93.31 89 SER A O 1
ATOM 689 N N . GLY A 1 90 ? 20.794 -1.601 -16.135 1.00 90.81 90 GLY A N 1
ATOM 690 C CA . GLY A 1 90 ? 21.418 -2.930 -16.009 1.00 90.81 90 GLY A CA 1
ATOM 691 C C . GLY A 1 90 ? 21.601 -3.422 -14.565 1.00 90.81 90 GLY A C 1
ATOM 692 O O . GLY A 1 90 ? 21.786 -4.617 -14.342 1.00 90.81 90 GLY A O 1
ATOM 693 N N . SER A 1 91 ? 21.514 -2.523 -13.582 1.00 90.19 91 SER A N 1
ATOM 694 C CA . SER A 1 91 ? 21.538 -2.853 -12.154 1.00 90.19 91 SER A CA 1
ATOM 695 C C . SER A 1 91 ? 20.137 -3.031 -11.555 1.00 90.19 91 SER A C 1
ATOM 697 O O . SER A 1 91 ? 20.034 -3.541 -10.440 1.00 90.19 91 SER A O 1
ATOM 699 N N . GLY A 1 92 ? 19.081 -2.629 -12.269 1.00 93.31 92 GLY A N 1
ATOM 700 C CA . GLY A 1 92 ? 17.677 -2.727 -11.863 1.00 93.31 92 GLY A CA 1
ATOM 701 C C . GLY A 1 92 ? 16.970 -3.950 -12.452 1.00 93.31 92 GLY A C 1
ATOM 702 O O . GLY A 1 92 ? 17.510 -5.057 -12.444 1.00 93.31 92 GLY A O 1
ATOM 703 N N . LEU A 1 93 ? 15.764 -3.747 -12.991 1.00 93.25 93 LEU A N 1
ATOM 704 C CA . LEU A 1 93 ? 14.925 -4.787 -13.603 1.00 93.25 93 LEU A CA 1
ATOM 705 C C . LEU A 1 93 ? 15.588 -5.474 -14.800 1.00 93.25 93 LEU A C 1
ATOM 707 O O . LEU A 1 93 ? 15.244 -6.608 -15.123 1.00 93.25 93 LEU A O 1
ATOM 711 N N . LEU A 1 94 ? 16.544 -4.807 -15.456 1.00 89.94 94 LEU A N 1
ATOM 712 C CA . LEU A 1 94 ? 17.263 -5.385 -16.592 1.00 89.94 94 LEU A CA 1
ATOM 713 C C . LEU A 1 94 ? 18.300 -6.441 -16.172 1.00 89.94 94 LEU A C 1
ATOM 715 O O . LEU A 1 94 ? 18.897 -7.112 -17.018 1.00 89.94 94 LEU A O 1
ATOM 719 N N . ASN A 1 95 ? 18.535 -6.600 -14.871 1.00 91.38 95 ASN A N 1
ATOM 720 C CA . ASN A 1 95 ? 19.492 -7.556 -14.350 1.00 91.38 95 ASN A CA 1
ATOM 721 C C . ASN A 1 95 ? 18.888 -8.970 -14.283 1.00 91.38 95 ASN A C 1
ATOM 723 O O . ASN A 1 95 ? 18.143 -9.300 -13.360 1.00 91.38 95 ASN A O 1
ATOM 727 N N . LYS A 1 96 ? 19.281 -9.840 -15.221 1.00 88.19 96 LYS A N 1
ATOM 728 C CA . LYS A 1 96 ? 18.815 -11.240 -15.298 1.00 88.19 96 LYS A CA 1
ATOM 729 C C . LYS A 1 96 ? 19.191 -12.104 -14.090 1.00 88.19 96 LYS A C 1
ATOM 731 O O . LYS A 1 96 ? 18.569 -13.138 -13.884 1.00 88.19 96 LYS A O 1
ATOM 736 N N . TYR A 1 97 ? 20.189 -11.707 -13.300 1.00 89.69 97 TYR A N 1
ATOM 737 C CA . TYR A 1 97 ? 20.538 -12.415 -12.067 1.00 89.69 97 TYR A CA 1
ATOM 738 C C . TYR A 1 97 ? 19.605 -12.037 -10.913 1.00 89.69 97 TYR A C 1
ATOM 740 O O . TYR A 1 97 ? 19.306 -12.881 -10.076 1.00 89.69 97 TYR A O 1
ATOM 748 N N . LYS A 1 98 ? 19.125 -10.786 -10.880 1.00 92.00 98 LYS A N 1
ATOM 749 C CA . LYS A 1 98 ? 18.156 -10.310 -9.879 1.00 92.00 98 LYS A CA 1
ATOM 750 C C . LYS A 1 98 ? 16.725 -10.724 -10.210 1.00 92.00 98 LYS A C 1
ATOM 752 O O . LYS A 1 98 ? 15.958 -11.040 -9.309 1.00 92.00 98 LYS A O 1
ATOM 757 N N . PHE A 1 99 ? 16.383 -10.716 -11.497 1.00 92.88 99 PHE A N 1
ATOM 758 C CA . PHE A 1 99 ? 15.032 -10.959 -11.997 1.00 92.88 99 PHE A CA 1
ATOM 759 C C . PHE A 1 99 ? 15.035 -12.017 -13.105 1.00 92.88 99 PHE A C 1
ATOM 761 O O . PHE A 1 99 ? 14.674 -11.720 -14.247 1.00 92.88 99 PHE A O 1
ATOM 768 N N . PRO A 1 100 ? 15.466 -13.256 -12.801 1.00 90.88 100 PRO A N 1
ATOM 769 C CA . PRO A 1 100 ? 15.594 -14.296 -13.804 1.00 90.88 100 PRO A CA 1
ATOM 770 C C . PRO A 1 100 ? 14.262 -14.606 -14.467 1.00 90.88 100 PRO A C 1
ATOM 772 O O . PRO A 1 100 ? 14.276 -14.781 -15.668 1.00 90.88 100 PRO A O 1
ATOM 775 N N . LEU A 1 101 ? 13.135 -14.635 -13.744 1.00 92.69 101 LEU A N 1
ATOM 776 C CA . LEU A 1 101 ? 11.832 -15.092 -14.256 1.00 92.69 101 LEU A CA 1
ATOM 777 C C . LEU A 1 101 ? 10.866 -13.963 -14.656 1.00 92.69 101 LEU A C 1
ATOM 779 O O . LEU A 1 101 ? 9.685 -14.229 -14.855 1.00 92.69 101 LEU A O 1
ATOM 783 N N . LEU A 1 102 ? 11.332 -12.716 -14.762 1.00 92.81 102 LEU A N 1
ATOM 784 C CA . LEU A 1 102 ? 10.451 -11.569 -14.986 1.00 92.81 102 LEU A CA 1
ATOM 785 C C . LEU A 1 102 ? 9.814 -11.599 -16.384 1.00 92.81 102 LEU A C 1
ATOM 787 O O . LEU A 1 102 ? 10.497 -11.623 -17.408 1.00 92.81 102 LEU A O 1
ATOM 791 N N . GLU A 1 103 ? 8.487 -11.544 -16.418 1.00 92.31 103 GLU A N 1
ATOM 792 C CA . GLU A 1 103 ? 7.673 -11.596 -17.633 1.00 92.31 103 GLU A CA 1
ATOM 793 C C . GLU A 1 103 ? 6.855 -10.316 -17.833 1.00 92.31 103 GLU A C 1
ATOM 795 O O . GLU A 1 103 ? 6.622 -9.905 -18.976 1.00 92.31 103 GLU A O 1
ATOM 800 N N . LYS A 1 104 ? 6.432 -9.671 -16.738 1.00 92.06 104 LYS A N 1
ATOM 801 C CA . LYS A 1 104 ? 5.530 -8.517 -16.770 1.00 92.06 104 LYS A CA 1
ATOM 802 C C . LYS A 1 104 ? 5.910 -7.440 -15.753 1.00 92.06 104 LYS A C 1
ATOM 804 O O . LYS A 1 104 ? 6.235 -7.734 -14.605 1.00 92.06 104 LYS A O 1
ATOM 809 N N . VAL A 1 105 ? 5.819 -6.181 -16.176 1.00 95.06 105 VAL A N 1
ATOM 810 C CA . VAL A 1 105 ? 6.017 -4.996 -15.335 1.00 95.06 105 VAL A CA 1
ATOM 811 C C . VAL A 1 105 ? 4.823 -4.059 -15.487 1.00 95.06 105 VAL A C 1
ATOM 813 O O . VAL A 1 105 ? 4.491 -3.643 -16.600 1.00 95.06 105 VAL A O 1
ATOM 816 N N . ASN A 1 106 ? 4.196 -3.706 -14.369 1.00 91.88 106 ASN A N 1
ATOM 817 C CA . ASN A 1 106 ? 3.168 -2.673 -14.295 1.00 91.88 106 ASN A CA 1
ATOM 818 C C . ASN A 1 106 ? 3.784 -1.430 -13.648 1.00 91.88 106 ASN A C 1
ATOM 820 O O . ASN A 1 106 ? 4.206 -1.483 -12.499 1.00 91.88 106 ASN A O 1
ATOM 824 N N . LEU A 1 107 ? 3.846 -0.315 -14.369 1.00 94.31 107 LEU A N 1
ATOM 825 C CA . LEU A 1 107 ? 4.306 0.963 -13.836 1.00 94.31 107 LEU A CA 1
ATOM 826 C C . LEU A 1 107 ? 3.103 1.865 -13.543 1.00 94.31 107 LEU A C 1
ATOM 828 O O . LEU A 1 107 ? 2.383 2.279 -14.450 1.00 94.31 107 LEU A O 1
ATOM 832 N N . ILE A 1 108 ? 2.908 2.186 -12.273 1.00 89.50 108 ILE A N 1
ATOM 833 C CA . ILE A 1 108 ? 1.903 3.125 -11.790 1.00 89.50 108 ILE A CA 1
ATOM 834 C C . ILE A 1 108 ? 2.650 4.395 -11.371 1.00 89.50 108 ILE A C 1
ATOM 836 O O . ILE A 1 108 ? 3.519 4.312 -10.510 1.00 89.50 108 ILE A O 1
ATOM 840 N N . TYR A 1 109 ? 2.390 5.550 -11.988 1.00 85.38 109 TYR A N 1
ATOM 841 C CA . TYR A 1 109 ? 3.210 6.757 -11.776 1.00 85.38 109 TYR A CA 1
ATOM 842 C C . TYR A 1 109 ? 2.394 7.989 -11.380 1.00 85.38 109 TYR A C 1
ATOM 844 O O . TYR A 1 109 ? 1.323 8.237 -11.924 1.00 85.38 109 TYR A O 1
ATOM 852 N N . GLN A 1 110 ? 2.913 8.775 -10.443 1.00 84.19 110 GLN A N 1
ATOM 853 C CA . GLN A 1 110 ? 2.369 10.081 -10.073 1.00 84.19 110 GLN A CA 1
ATOM 854 C C . GLN A 1 110 ? 2.998 11.191 -10.921 1.00 84.19 110 GLN A C 1
ATOM 856 O O . GLN A 1 110 ? 4.067 11.007 -11.499 1.00 84.19 110 GLN A O 1
ATOM 861 N N . GLU A 1 111 ? 2.319 12.337 -10.993 1.00 74.44 111 GLU A N 1
ATOM 862 C CA . GLU A 1 111 ? 2.758 13.494 -11.787 1.00 74.44 111 GLU A CA 1
ATOM 863 C C . GLU A 1 111 ? 4.091 14.085 -11.288 1.00 74.44 111 GLU A C 1
ATOM 865 O O . GLU A 1 111 ? 4.938 14.506 -12.071 1.00 74.44 111 GLU A O 1
ATOM 870 N N . GLY A 1 112 ? 4.334 14.024 -9.975 1.00 75.62 112 GLY A N 1
ATOM 871 C CA . GLY A 1 112 ? 5.562 14.538 -9.375 1.00 75.62 112 GLY A CA 1
ATOM 872 C C . GLY A 1 112 ? 5.681 16.057 -9.524 1.00 75.62 112 GLY A C 1
ATOM 873 O O . GLY A 1 112 ? 4.733 16.783 -9.231 1.00 75.62 112 GLY A O 1
ATOM 874 N N . LEU A 1 113 ? 6.866 16.528 -9.925 1.00 75.62 113 LEU A N 1
ATOM 875 C CA . LEU A 1 113 ? 7.172 17.949 -10.173 1.00 75.62 113 LEU A CA 1
ATOM 876 C C . LEU A 1 113 ? 7.289 18.290 -11.669 1.00 75.62 113 LEU A C 1
ATOM 878 O O . LEU A 1 113 ? 7.562 19.438 -12.011 1.00 75.62 113 LEU A O 1
ATOM 882 N N . GLU A 1 114 ? 7.162 17.294 -12.540 1.00 81.88 114 GLU A N 1
ATOM 883 C CA . GLU A 1 114 ? 7.385 17.426 -13.980 1.00 81.88 114 GLU A CA 1
ATOM 884 C C . GLU A 1 114 ? 6.066 17.736 -14.687 1.00 81.88 114 GLU A C 1
ATOM 886 O O . GLU A 1 114 ? 4.995 17.368 -14.207 1.00 81.88 114 GLU A O 1
ATOM 891 N N . ASP A 1 115 ? 6.134 18.386 -15.848 1.00 84.75 115 ASP A N 1
ATOM 892 C CA . ASP A 1 115 ? 4.952 18.545 -16.691 1.00 84.75 115 ASP A CA 1
ATOM 893 C C . ASP A 1 115 ? 4.558 17.221 -17.374 1.00 84.75 115 ASP A C 1
ATOM 895 O O . ASP A 1 115 ? 5.372 16.306 -17.544 1.00 84.75 115 ASP A O 1
ATOM 899 N N . GLU A 1 116 ? 3.298 17.126 -17.806 1.00 82.81 116 GLU A N 1
ATOM 900 C CA . GLU A 1 116 ? 2.727 15.918 -18.415 1.00 82.81 116 GLU A CA 1
ATOM 901 C C . GLU A 1 116 ? 3.535 15.413 -19.624 1.00 82.81 116 GLU A C 1
ATOM 903 O O . GLU A 1 116 ? 3.771 14.208 -19.765 1.00 82.81 116 GLU A O 1
ATOM 908 N N . SER A 1 117 ? 4.011 16.321 -20.483 1.00 87.69 117 SER A N 1
ATOM 909 C CA . SER A 1 117 ? 4.787 15.968 -21.676 1.00 87.69 117 SER A C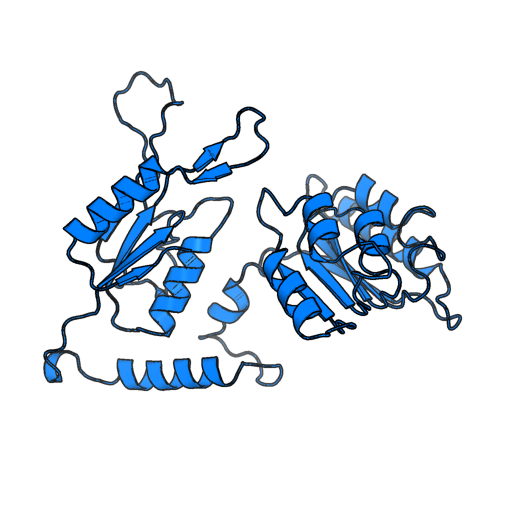A 1
ATOM 910 C C . SER A 1 117 ? 6.145 15.384 -21.285 1.00 87.69 117 SER A C 1
ATOM 912 O O . SER A 1 117 ? 6.575 14.353 -21.818 1.00 87.69 117 SER A O 1
ATOM 914 N N . LYS A 1 118 ? 6.821 16.007 -20.315 1.00 89.44 118 LYS A N 1
ATOM 915 C CA . LYS A 1 118 ? 8.114 15.542 -19.819 1.00 89.44 118 LYS A CA 1
ATOM 916 C C . LYS A 1 118 ? 7.997 14.196 -19.113 1.00 89.44 118 LYS A C 1
ATOM 918 O O . LYS A 1 118 ? 8.757 13.278 -19.434 1.00 89.44 118 LYS A O 1
ATOM 923 N N . LEU A 1 119 ? 7.007 14.035 -18.242 1.00 89.25 119 LEU A N 1
ATOM 924 C CA . LEU A 1 119 ? 6.729 12.777 -17.559 1.00 89.25 119 LEU A CA 1
ATOM 925 C C . LEU A 1 119 ? 6.397 11.648 -18.542 1.00 89.25 119 LEU A C 1
ATOM 927 O O . LEU A 1 119 ? 6.933 10.545 -18.413 1.00 89.25 119 LEU A O 1
ATOM 931 N N . SER A 1 120 ? 5.578 11.921 -19.564 1.00 91.31 120 SER A N 1
ATOM 932 C CA . SER A 1 120 ? 5.285 10.944 -20.619 1.00 91.31 120 SER A CA 1
ATOM 933 C C . SER A 1 120 ? 6.564 10.479 -21.316 1.00 91.31 120 SER A C 1
ATOM 935 O O . SER A 1 120 ? 6.741 9.280 -21.534 1.00 91.31 120 SER A O 1
ATOM 937 N N . SER A 1 121 ? 7.500 11.396 -21.597 1.00 94.75 121 SER A N 1
ATOM 938 C CA . SER A 1 121 ? 8.786 11.040 -22.209 1.00 94.75 121 SER A CA 1
ATOM 939 C C . SER A 1 121 ? 9.623 10.099 -21.330 1.00 94.75 121 SER A C 1
ATOM 941 O O . SER A 1 121 ? 10.212 9.144 -21.842 1.00 94.75 121 SER A O 1
ATOM 943 N N . TYR A 1 122 ? 9.617 10.296 -20.005 1.00 94.81 122 TYR A N 1
ATOM 944 C CA . TYR A 1 122 ? 10.304 9.409 -19.062 1.00 94.81 122 TYR A CA 1
ATOM 945 C C . TYR A 1 122 ? 9.661 8.020 -19.006 1.00 94.81 122 TYR A C 1
ATOM 947 O O . TYR A 1 122 ? 10.359 7.002 -19.027 1.00 94.81 122 TYR A O 1
ATOM 955 N N . VAL A 1 123 ? 8.327 7.958 -18.979 1.00 94.00 123 VAL A N 1
ATOM 956 C CA . VAL A 1 123 ? 7.569 6.696 -18.972 1.00 94.00 123 VAL A CA 1
ATOM 957 C C . VAL A 1 123 ? 7.793 5.910 -20.267 1.00 94.00 123 VAL A C 1
ATOM 959 O O . VAL A 1 123 ? 7.969 4.687 -20.231 1.00 94.00 123 VAL A O 1
ATOM 962 N N . ASP A 1 124 ? 7.827 6.586 -21.413 1.00 94.81 124 ASP A N 1
ATOM 963 C CA . ASP A 1 124 ? 8.076 5.945 -22.702 1.00 94.81 124 ASP A CA 1
ATOM 964 C C . ASP A 1 124 ? 9.520 5.462 -22.839 1.00 94.81 124 ASP A C 1
ATOM 966 O O . ASP A 1 124 ? 9.759 4.352 -23.331 1.00 94.81 124 ASP A O 1
ATOM 970 N N . GLU A 1 125 ? 10.491 6.224 -22.329 1.00 95.12 125 GLU A N 1
ATOM 971 C CA . GLU A 1 125 ? 11.873 5.766 -22.265 1.00 95.12 125 GLU A CA 1
ATOM 972 C C . GLU A 1 125 ? 12.022 4.529 -21.365 1.00 95.12 125 GLU A C 1
ATOM 974 O O . GLU A 1 125 ? 12.649 3.545 -21.776 1.00 95.12 125 GLU A O 1
ATOM 979 N N . PHE A 1 126 ? 11.396 4.533 -20.184 1.00 95.69 126 PHE A N 1
ATOM 980 C CA . PHE A 1 126 ? 11.340 3.375 -19.291 1.00 95.69 126 PHE A CA 1
ATOM 981 C C . PHE A 1 126 ? 10.762 2.147 -20.009 1.00 95.69 126 PHE A C 1
ATOM 983 O O . PHE A 1 126 ? 11.389 1.085 -20.042 1.00 95.69 126 PHE A O 1
ATOM 990 N N . ARG A 1 127 ? 9.594 2.291 -20.654 1.00 94.69 127 ARG A N 1
ATOM 991 C CA . ARG A 1 127 ? 8.940 1.207 -21.407 1.00 94.69 127 ARG A CA 1
ATOM 992 C C . ARG A 1 127 ? 9.849 0.654 -22.495 1.00 94.69 127 ARG A C 1
ATOM 994 O O . ARG A 1 127 ? 9.949 -0.563 -22.639 1.00 94.69 127 ARG A O 1
ATOM 1001 N N . ARG A 1 128 ? 10.510 1.528 -23.258 1.00 93.25 128 ARG A N 1
ATOM 1002 C CA . ARG A 1 128 ? 11.431 1.136 -24.332 1.00 93.25 128 ARG A CA 1
ATOM 1003 C C . ARG A 1 128 ? 12.606 0.320 -23.792 1.00 93.25 128 ARG A C 1
ATOM 1005 O O . ARG A 1 128 ? 12.944 -0.704 -24.380 1.00 93.25 128 ARG A O 1
ATOM 1012 N N . ARG A 1 129 ? 13.207 0.753 -22.678 1.00 92.38 129 ARG A N 1
ATOM 1013 C CA . ARG A 1 129 ? 14.346 0.077 -22.034 1.00 92.38 129 ARG A CA 1
ATOM 1014 C C . ARG A 1 129 ? 13.969 -1.278 -21.436 1.00 92.38 129 ARG A C 1
ATOM 1016 O O . ARG A 1 129 ? 14.733 -2.223 -21.563 1.00 92.38 129 ARG A O 1
ATOM 1023 N N . VAL A 1 130 ? 12.797 -1.397 -20.814 1.00 90.81 130 VAL A N 1
ATOM 1024 C CA . VAL A 1 130 ? 12.356 -2.667 -20.209 1.00 90.81 130 VAL A CA 1
ATOM 1025 C C . VAL A 1 130 ? 11.900 -3.675 -21.271 1.00 90.81 130 VAL A C 1
ATOM 1027 O O . VAL A 1 130 ? 12.213 -4.858 -21.162 1.00 90.81 130 VAL A O 1
ATOM 1030 N N . LYS A 1 131 ? 11.240 -3.224 -22.348 1.00 87.38 131 LYS A N 1
ATOM 1031 C CA . LYS A 1 131 ? 10.815 -4.096 -23.461 1.00 87.38 131 LYS A CA 1
ATOM 1032 C C . LYS A 1 131 ? 11.971 -4.637 -24.304 1.00 87.38 131 LYS A C 1
ATOM 1034 O O . LYS A 1 131 ? 11.791 -5.650 -24.974 1.00 87.38 131 LYS A O 1
ATOM 1039 N N . SER A 1 132 ? 13.125 -3.968 -24.327 1.00 79.38 132 SER A N 1
ATOM 1040 C CA . SER A 1 132 ? 14.244 -4.370 -25.189 1.00 79.38 132 SER A CA 1
ATOM 1041 C C . SER A 1 132 ? 14.948 -5.650 -24.726 1.00 79.38 132 SER A C 1
ATOM 1043 O O . SER A 1 132 ? 15.765 -6.189 -25.474 1.00 79.38 132 SER A O 1
ATOM 1045 N N . LEU A 1 133 ? 14.632 -6.167 -23.532 1.00 66.75 133 LEU A N 1
ATOM 1046 C CA . LEU A 1 133 ? 15.178 -7.428 -23.048 1.00 66.75 133 LEU A CA 1
ATOM 1047 C C . LEU A 1 133 ? 14.294 -8.639 -23.380 1.00 66.75 133 LEU A C 1
ATOM 1049 O O . LEU A 1 133 ? 13.098 -8.638 -23.073 1.00 66.75 133 LEU A O 1
ATOM 1053 N N . PRO A 1 134 ? 14.892 -9.727 -23.901 1.00 62.97 134 PRO A N 1
ATOM 1054 C CA . PRO A 1 134 ? 14.240 -11.025 -23.935 1.00 62.97 134 PRO A CA 1
ATOM 1055 C C . PRO A 1 134 ? 14.198 -11.633 -22.524 1.00 62.97 134 PRO A C 1
ATOM 1057 O O . PRO A 1 134 ? 15.226 -11.709 -21.838 1.00 62.97 134 PRO A O 1
ATOM 1060 N N . ASN A 1 135 ? 13.012 -12.083 -22.120 1.00 65.00 135 ASN A N 1
ATOM 1061 C CA . ASN A 1 135 ? 12.755 -12.886 -20.928 1.00 65.00 135 ASN A CA 1
ATOM 1062 C C . ASN A 1 135 ? 13.325 -14.314 -21.074 1.00 65.00 135 ASN A C 1
ATOM 1064 O O . ASN A 1 135 ? 13.934 -14.661 -22.090 1.00 65.00 135 ASN A O 1
ATOM 1068 N N . THR A 1 136 ? 13.118 -15.162 -20.064 1.00 59.03 136 THR A N 1
ATOM 1069 C CA . THR A 1 136 ? 13.600 -16.564 -20.023 1.00 59.03 136 THR A CA 1
ATOM 1070 C C . THR A 1 136 ? 13.149 -17.433 -21.183 1.00 59.03 136 THR A C 1
ATOM 1072 O O . THR A 1 136 ? 13.821 -18.403 -21.516 1.00 59.03 136 THR A O 1
ATOM 1075 N N . VAL A 1 137 ? 12.024 -17.086 -21.801 1.00 62.09 137 VAL A N 1
ATOM 1076 C CA . VAL A 1 137 ? 11.400 -17.822 -22.904 1.00 62.09 137 VAL A CA 1
ATOM 1077 C C . VAL A 1 137 ? 11.743 -17.171 -24.254 1.00 62.09 137 VAL A C 1
ATOM 1079 O O . VAL A 1 137 ? 11.156 -17.503 -25.280 1.00 62.09 137 VAL A O 1
ATOM 1082 N N . GLY A 1 138 ? 12.672 -16.206 -24.277 1.00 66.75 138 GLY A N 1
ATOM 1083 C CA . GLY A 1 138 ? 13.044 -15.457 -25.479 1.00 66.75 138 GLY A CA 1
ATOM 1084 C C . GLY A 1 138 ? 11.984 -14.451 -25.942 1.00 66.75 138 GLY A C 1
ATOM 1085 O O . GLY A 1 138 ? 12.105 -13.900 -27.034 1.00 66.75 138 GLY A O 1
ATOM 1086 N N . LYS A 1 139 ? 10.948 -14.194 -25.134 1.00 70.62 139 LYS A N 1
ATOM 1087 C CA . LYS A 1 139 ? 9.887 -13.220 -25.424 1.00 70.62 139 LYS A CA 1
ATOM 1088 C C . LYS A 1 139 ? 10.195 -11.870 -24.767 1.00 70.62 139 LYS A C 1
ATOM 1090 O O . LYS A 1 139 ? 10.779 -11.848 -23.690 1.00 70.62 139 LYS A O 1
ATOM 1095 N N . PRO A 1 140 ? 9.799 -10.734 -25.354 1.00 77.50 140 PRO A N 1
ATOM 1096 C CA . PRO A 1 140 ? 9.935 -9.440 -24.689 1.00 77.50 140 PRO A CA 1
ATOM 1097 C C . PRO A 1 140 ? 9.140 -9.381 -23.375 1.00 77.50 140 PRO A C 1
ATOM 1099 O O . PRO A 1 140 ? 8.030 -9.913 -23.299 1.00 77.50 140 PRO A O 1
ATOM 1102 N N . VAL A 1 141 ? 9.677 -8.695 -22.361 1.00 87.12 141 VAL A N 1
ATOM 1103 C CA . VAL A 1 141 ? 8.930 -8.374 -21.131 1.00 87.12 141 VAL A CA 1
ATOM 1104 C C . VAL A 1 141 ? 7.739 -7.476 -21.477 1.00 87.12 141 VAL A C 1
ATOM 1106 O O . VAL A 1 141 ? 7.875 -6.470 -22.179 1.00 87.12 141 VAL A O 1
ATOM 1109 N N . THR A 1 142 ? 6.553 -7.822 -20.977 1.00 90.44 142 THR A N 1
ATOM 1110 C CA . THR A 1 142 ? 5.353 -7.000 -21.171 1.00 90.44 142 THR A CA 1
ATOM 1111 C C . THR A 1 142 ? 5.372 -5.830 -20.198 1.00 90.44 142 THR A C 1
ATOM 1113 O O . THR A 1 142 ? 5.469 -6.034 -18.993 1.00 90.44 142 THR A O 1
ATOM 1116 N N . VAL A 1 143 ? 5.237 -4.603 -20.705 1.00 92.19 143 VAL A N 1
ATOM 1117 C CA . VAL A 1 143 ? 5.209 -3.395 -19.869 1.00 92.19 143 VAL A CA 1
ATOM 1118 C C . VAL A 1 143 ? 3.889 -2.669 -20.059 1.00 92.19 143 VAL A C 1
ATOM 1120 O O . VAL A 1 143 ? 3.583 -2.215 -21.165 1.00 92.19 143 VAL A O 1
ATOM 1123 N N . GLN A 1 144 ? 3.136 -2.544 -18.973 1.00 90.69 144 GLN A N 1
ATOM 1124 C CA . GLN A 1 144 ? 1.966 -1.679 -18.876 1.00 90.69 144 GLN A CA 1
ATOM 1125 C C . GLN A 1 144 ? 2.353 -0.468 -18.034 1.00 90.69 144 GLN A C 1
ATOM 1127 O O . GLN A 1 144 ? 3.068 -0.613 -17.048 1.00 90.69 144 GLN A O 1
ATOM 1132 N N . ALA A 1 145 ? 1.915 0.729 -18.422 1.00 90.31 145 ALA A N 1
ATOM 1133 C CA . ALA A 1 145 ? 2.046 1.884 -17.541 1.00 90.31 145 ALA A CA 1
ATOM 1134 C C . ALA A 1 145 ? 0.787 2.734 -17.589 1.00 90.31 145 ALA A C 1
ATOM 1136 O O . ALA A 1 145 ? 0.190 2.858 -18.660 1.00 90.31 145 ALA A O 1
ATOM 1137 N N . GLY A 1 146 ? 0.419 3.312 -16.458 1.00 84.81 146 GLY A N 1
ATOM 1138 C CA . GLY A 1 146 ? -0.702 4.229 -16.355 1.00 84.81 146 GLY A CA 1
ATOM 1139 C C . GLY A 1 146 ? -0.527 5.165 -15.165 1.00 84.81 146 GLY A C 1
ATOM 1140 O O . GLY A 1 146 ? 0.217 4.835 -14.236 1.00 84.81 146 GLY A O 1
ATOM 1141 N N . PRO A 1 147 ? -1.198 6.324 -15.188 1.00 81.81 147 PRO A N 1
ATOM 1142 C CA . PRO A 1 147 ? -1.133 7.255 -14.079 1.00 81.81 147 PRO A CA 1
ATOM 1143 C C . PRO A 1 147 ? -1.688 6.597 -12.813 1.00 81.81 147 PRO A C 1
ATOM 1145 O O . PRO A 1 147 ? -2.709 5.899 -12.841 1.00 81.81 147 PRO A O 1
ATOM 1148 N N . ASP A 1 148 ? -1.027 6.844 -11.687 1.00 75.50 148 ASP A N 1
ATOM 1149 C CA . ASP A 1 148 ? -1.630 6.691 -10.376 1.00 75.50 148 ASP A CA 1
ATOM 1150 C C . ASP A 1 148 ? -2.692 7.771 -10.273 1.00 75.50 148 ASP A C 1
ATOM 1152 O O . ASP A 1 148 ? -2.416 8.919 -9.927 1.00 75.50 148 ASP A O 1
ATOM 1156 N N . LYS A 1 149 ? -3.932 7.409 -10.586 1.00 62.22 149 LYS A N 1
ATOM 1157 C CA . LYS A 1 149 ? -5.054 8.338 -10.492 1.00 62.22 149 LYS A CA 1
ATOM 1158 C C . LYS A 1 149 ? -5.253 8.884 -9.071 1.00 62.22 149 LYS A C 1
ATOM 1160 O O . LYS A 1 149 ? -6.177 9.655 -8.859 1.00 62.22 149 LYS A O 1
ATOM 1165 N N . LYS A 1 150 ? -4.482 8.429 -8.065 1.00 56.09 150 LYS A N 1
ATOM 1166 C CA . LYS A 1 150 ? -4.705 8.604 -6.616 1.00 56.09 150 LYS A CA 1
ATOM 1167 C C . LYS A 1 150 ? -6.08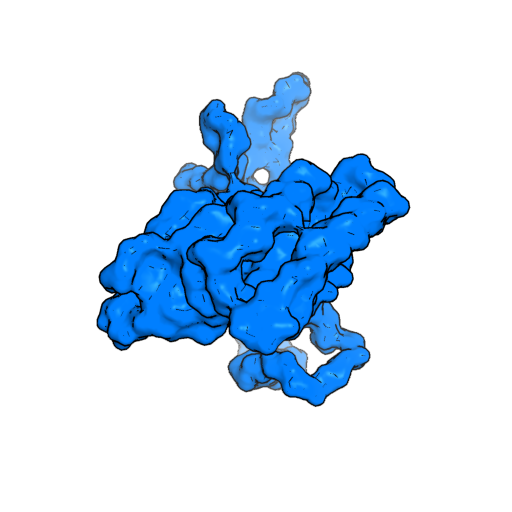2 8.088 -6.147 1.00 56.09 150 LYS A C 1
ATOM 1169 O O . LYS A 1 150 ? -6.287 7.880 -4.956 1.00 56.09 150 LYS A O 1
ATOM 1174 N N . GLU A 1 151 ? -6.967 7.741 -7.085 1.00 41.97 151 GLU A N 1
ATOM 1175 C CA . GLU A 1 151 ? -8.267 7.079 -6.960 1.00 41.97 151 GLU A CA 1
ATOM 1176 C C . GLU A 1 151 ? -8.168 5.639 -6.450 1.00 41.97 151 GLU A C 1
ATOM 1178 O O . GLU A 1 151 ? -9.150 5.112 -5.945 1.00 41.97 151 GLU A O 1
ATOM 1183 N N . LYS A 1 152 ? -6.974 5.021 -6.456 1.00 40.97 152 LYS A N 1
ATOM 1184 C CA . LYS A 1 152 ? -6.728 3.783 -5.691 1.00 40.97 152 LYS A CA 1
ATOM 1185 C C . LYS A 1 152 ? -6.373 4.050 -4.225 1.00 40.97 152 LYS A C 1
ATOM 1187 O O . LYS A 1 152 ? -5.707 3.237 -3.579 1.00 40.97 152 LYS A O 1
ATOM 1192 N N . SER A 1 153 ? -6.750 5.208 -3.693 1.00 39.84 153 SER A N 1
ATOM 1193 C CA . SER A 1 153 ? -7.160 5.303 -2.297 1.00 39.84 153 SER A CA 1
ATOM 1194 C C . SER A 1 153 ? -8.456 4.506 -2.195 1.00 39.84 153 SER A C 1
ATOM 1196 O O . SER A 1 153 ? -9.335 4.720 -3.014 1.00 39.84 153 SER A O 1
ATOM 1198 N N . PHE A 1 154 ? -8.534 3.550 -1.270 1.00 41.62 154 PHE A N 1
ATOM 1199 C CA . PHE A 1 154 ? -9.643 2.649 -0.896 1.00 41.62 154 PHE A CA 1
ATOM 1200 C C . PHE A 1 154 ? -11.101 2.988 -1.302 1.00 41.62 154 PHE A C 1
ATOM 1202 O O . PHE A 1 154 ? -11.943 2.101 -1.314 1.00 41.62 154 PHE A O 1
ATOM 1209 N N . MET A 1 155 ? -11.425 4.235 -1.609 1.00 38.25 155 MET A N 1
ATOM 1210 C CA . MET A 1 155 ? -12.721 4.773 -1.986 1.00 38.25 155 MET A CA 1
ATOM 1211 C C . MET A 1 155 ? -13.346 4.183 -3.257 1.00 38.25 155 MET A C 1
ATOM 1213 O O . MET A 1 155 ? -14.566 4.120 -3.287 1.00 38.25 155 MET A O 1
ATOM 1217 N N . GLU A 1 156 ? -12.621 3.709 -4.278 1.00 37.06 156 GLU A N 1
ATOM 1218 C CA . GLU A 1 156 ? -13.284 3.240 -5.520 1.00 37.06 156 GLU A CA 1
ATOM 1219 C C . GLU A 1 156 ? -14.215 2.032 -5.275 1.00 37.06 156 GLU A C 1
ATOM 1221 O O . GLU A 1 156 ? -15.355 2.011 -5.739 1.00 37.06 156 GLU A O 1
ATOM 1226 N N . GLY A 1 157 ? -13.801 1.090 -4.418 1.00 37.66 157 GLY A N 1
ATOM 1227 C CA . GLY A 1 157 ? -14.643 -0.039 -3.991 1.00 37.66 157 GLY A CA 1
ATOM 1228 C C . GLY A 1 157 ? -15.773 0.337 -3.018 1.00 37.66 157 GLY A C 1
ATOM 1229 O O . GLY A 1 157 ? -16.626 -0.494 -2.705 1.00 37.66 157 GLY A O 1
ATOM 1230 N N . PHE A 1 158 ? -15.792 1.575 -2.514 1.00 36.59 158 PHE A N 1
ATOM 1231 C CA . PHE A 1 158 ? -16.775 2.064 -1.541 1.00 36.59 158 PHE A CA 1
ATOM 1232 C C . PHE A 1 158 ? -17.700 3.156 -2.105 1.00 36.59 158 PHE A C 1
ATOM 1234 O O . PHE A 1 158 ? -18.838 3.252 -1.651 1.00 36.59 158 PHE A O 1
ATOM 1241 N N . GLN A 1 159 ? -17.264 3.920 -3.111 1.00 38.25 159 GLN A N 1
ATOM 1242 C CA . GLN A 1 159 ? -18.059 4.914 -3.837 1.00 38.25 159 GLN A CA 1
ATOM 1243 C C . GLN A 1 159 ? -18.885 4.291 -4.970 1.00 38.25 159 GLN A C 1
ATOM 1245 O O . GLN A 1 159 ? -19.983 4.770 -5.249 1.00 38.25 159 GLN A O 1
ATOM 1250 N N . GLN A 1 160 ? -18.444 3.167 -5.552 1.00 40.31 160 GLN A N 1
ATOM 1251 C CA . GLN A 1 160 ? -19.208 2.407 -6.560 1.00 40.31 160 GLN A CA 1
ATOM 1252 C C . GLN A 1 160 ? -20.462 1.696 -6.007 1.00 40.31 160 GLN A C 1
ATOM 1254 O O . GLN A 1 160 ? -21.053 0.855 -6.676 1.00 40.31 160 GLN A O 1
ATOM 1259 N N . GLY A 1 161 ? -20.920 2.044 -4.801 1.00 37.22 161 GLY A N 1
ATOM 1260 C CA . GLY A 1 161 ? -22.202 1.583 -4.270 1.00 37.22 161 GLY A CA 1
ATOM 1261 C C . GLY A 1 161 ? -23.435 2.215 -4.930 1.00 37.22 161 GLY A C 1
ATOM 1262 O O . GLY A 1 161 ? -24.526 1.706 -4.700 1.00 37.22 161 GLY A O 1
ATOM 1263 N N . ASN A 1 162 ? -23.287 3.284 -5.730 1.00 37.53 162 ASN A N 1
ATOM 1264 C CA . ASN A 1 162 ? -24.431 4.046 -6.263 1.00 37.53 162 ASN A CA 1
ATOM 1265 C C . ASN A 1 162 ? -24.419 4.365 -7.771 1.00 37.53 162 ASN A C 1
ATOM 1267 O O . ASN A 1 162 ? -25.388 4.953 -8.243 1.00 37.53 162 ASN A O 1
ATOM 1271 N N . SER A 1 163 ? -23.413 3.952 -8.550 1.00 32.91 163 SER A N 1
ATOM 1272 C CA . SER A 1 163 ? -23.427 4.163 -10.007 1.00 32.91 163 SER A CA 1
ATOM 1273 C C . SER A 1 163 ? -22.881 2.949 -10.749 1.00 32.91 163 SER A C 1
ATOM 1275 O O . SER A 1 163 ? -21.804 2.444 -10.447 1.00 32.91 163 SER A O 1
ATOM 1277 N N . ALA A 1 164 ? -23.674 2.478 -11.708 1.00 42.84 164 ALA A N 1
ATOM 1278 C CA . ALA A 1 164 ? -23.526 1.229 -12.439 1.00 42.84 164 ALA A CA 1
ATOM 1279 C C . ALA A 1 164 ? -22.148 1.032 -13.101 1.00 42.84 164 ALA A C 1
ATOM 1281 O O . ALA A 1 164 ? -21.850 1.684 -14.098 1.00 42.84 164 ALA A O 1
ATOM 1282 N N . ILE A 1 165 ? -21.372 0.044 -12.632 1.00 32.91 165 ILE A N 1
ATOM 1283 C CA . ILE A 1 165 ? -20.361 -0.666 -13.435 1.00 32.91 165 ILE A CA 1
ATOM 1284 C C . ILE A 1 165 ? -20.472 -2.181 -13.176 1.00 32.91 165 ILE A C 1
ATOM 1286 O O . ILE A 1 165 ? -20.844 -2.638 -12.100 1.00 32.91 165 ILE A O 1
ATOM 1290 N N . LYS A 1 166 ? -20.229 -2.933 -14.253 1.00 31.48 166 LYS A N 1
ATOM 1291 C CA . LYS A 1 166 ? -20.535 -4.343 -14.528 1.00 31.48 166 LYS A CA 1
ATOM 1292 C C . LYS A 1 166 ? -20.126 -5.348 -13.425 1.00 31.48 166 LYS A C 1
ATOM 1294 O O . LYS A 1 166 ? -19.021 -5.255 -12.898 1.00 31.48 166 LYS A O 1
ATOM 1299 N N . PRO A 1 167 ? -20.955 -6.379 -13.165 1.00 39.09 167 PRO A N 1
ATOM 1300 C CA . PRO A 1 167 ? -20.695 -7.406 -12.163 1.00 39.09 167 PRO A CA 1
ATOM 1301 C C . PRO A 1 167 ? -19.845 -8.534 -12.762 1.00 39.09 167 PRO A C 1
ATOM 1303 O O . PRO A 1 167 ? -20.342 -9.285 -13.597 1.00 39.09 167 PRO A O 1
ATOM 1306 N N . ALA A 1 168 ? -18.581 -8.688 -12.357 1.00 38.06 168 ALA A N 1
ATOM 1307 C CA . ALA A 1 168 ? -17.874 -9.951 -12.616 1.00 38.06 168 ALA A CA 1
ATOM 1308 C C . ALA A 1 168 ? -16.656 -10.226 -11.727 1.00 38.06 168 ALA A C 1
ATOM 1310 O O . ALA A 1 168 ? -16.401 -11.389 -11.427 1.00 38.06 168 ALA A O 1
ATOM 1311 N N . GLU A 1 169 ? -15.895 -9.229 -11.273 1.00 43.22 169 GLU A N 1
ATOM 1312 C CA . GLU A 1 169 ? -14.585 -9.529 -10.677 1.00 43.22 169 GLU A CA 1
ATOM 1313 C C . GLU A 1 169 ? -14.523 -9.214 -9.180 1.00 43.22 169 GLU A C 1
ATOM 1315 O O . GLU A 1 169 ? -14.050 -8.179 -8.729 1.00 43.22 169 GLU A O 1
ATOM 1320 N N . ARG A 1 170 ? -14.992 -10.217 -8.422 1.00 45.22 170 ARG A N 1
ATOM 1321 C CA . ARG A 1 170 ? -14.707 -10.494 -7.002 1.00 45.22 170 ARG A CA 1
ATOM 1322 C C . ARG A 1 170 ? -15.175 -9.442 -5.991 1.00 45.22 170 ARG A C 1
ATOM 1324 O O . ARG A 1 170 ? -14.388 -8.952 -5.185 1.00 45.22 170 ARG A O 1
ATOM 1331 N N . GLN A 1 171 ? -16.486 -9.233 -5.902 1.00 53.44 171 GLN A N 1
ATOM 1332 C CA . GLN A 1 171 ? -17.068 -8.899 -4.600 1.00 53.44 171 GLN A CA 1
ATOM 1333 C C . GLN A 1 171 ? -16.976 -10.130 -3.682 1.00 53.44 171 GLN A C 1
ATOM 1335 O O . GLN A 1 171 ? -17.296 -11.258 -4.063 1.00 53.44 171 GLN A O 1
ATOM 1340 N N . HIS A 1 172 ? -16.410 -9.943 -2.489 1.00 62.91 172 HIS A N 1
ATOM 1341 C CA . HIS A 1 172 ? -16.291 -11.007 -1.498 1.00 62.91 172 HIS A CA 1
ATOM 1342 C C . HIS A 1 172 ? -17.686 -11.296 -0.928 1.00 62.91 172 HIS A C 1
ATOM 1344 O O . HIS A 1 172 ? -18.321 -10.377 -0.423 1.00 62.91 172 HIS A O 1
ATOM 1350 N N . LYS A 1 173 ? -18.138 -12.560 -0.931 1.00 74.00 173 LYS A N 1
ATOM 1351 C CA . LYS A 1 173 ? -19.509 -12.958 -0.526 1.00 74.00 173 LYS A CA 1
ATOM 1352 C C . LYS A 1 173 ? -19.976 -12.374 0.818 1.00 74.00 173 LYS A C 1
ATOM 1354 O O . LYS A 1 173 ? -21.165 -12.135 1.016 1.00 74.00 173 LYS A O 1
ATOM 1359 N N . TRP A 1 174 ? -19.048 -12.156 1.753 1.00 69.25 174 TRP A N 1
ATOM 1360 C CA . TRP A 1 174 ? -19.331 -11.490 3.032 1.00 69.25 174 TRP A CA 1
ATOM 1361 C C . TRP A 1 174 ? -19.781 -10.034 2.866 1.00 69.25 174 TRP A C 1
ATOM 1363 O O . TRP A 1 174 ? -20.707 -9.607 3.545 1.00 69.25 174 TRP A O 1
ATOM 1373 N N . LEU A 1 175 ? -19.138 -9.276 1.974 1.00 67.12 175 LEU A N 1
ATOM 1374 C CA . LEU A 1 175 ? -19.497 -7.884 1.706 1.00 67.12 175 LEU A CA 1
ATOM 1375 C C . LEU A 1 175 ? -20.881 -7.808 1.064 1.00 67.12 175 LEU A C 1
ATOM 1377 O O . LEU A 1 175 ? -21.697 -7.021 1.524 1.00 67.12 175 LEU A O 1
ATOM 1381 N N . ASP A 1 176 ? -21.187 -8.704 0.123 1.00 73.69 176 ASP A N 1
ATOM 1382 C CA . ASP A 1 176 ? -22.527 -8.799 -0.474 1.00 73.69 176 ASP A CA 1
ATOM 1383 C C . ASP A 1 176 ? -23.592 -9.128 0.578 1.00 73.69 176 ASP A C 1
ATOM 1385 O O . ASP A 1 176 ? -24.674 -8.542 0.605 1.00 73.69 176 ASP A O 1
ATOM 1389 N N . SER A 1 177 ? -23.271 -10.056 1.483 1.00 76.31 177 SER A N 1
ATOM 1390 C CA . SER A 1 177 ? -24.154 -10.428 2.592 1.00 76.31 177 SER A CA 1
ATOM 1391 C C . SER A 1 177 ? -24.371 -9.255 3.550 1.00 76.31 177 SER A C 1
ATOM 1393 O O . SER A 1 177 ? -25.499 -9.013 3.972 1.00 76.31 177 SER A O 1
ATOM 1395 N N . SER A 1 178 ? -23.312 -8.499 3.849 1.00 71.88 178 SER A N 1
ATOM 1396 C CA . SER A 1 178 ? -23.369 -7.305 4.694 1.00 71.88 178 SER A CA 1
ATOM 1397 C C . SER A 1 178 ? -24.180 -6.181 4.044 1.00 71.88 178 SER A C 1
ATOM 1399 O O . SER A 1 178 ? -25.051 -5.603 4.689 1.00 71.88 178 SER A O 1
ATOM 1401 N N . ASP A 1 179 ? -23.993 -5.926 2.747 1.00 72.81 179 ASP A N 1
ATOM 1402 C CA . ASP A 1 179 ? -24.776 -4.927 2.017 1.00 72.81 179 ASP A CA 1
ATOM 1403 C C . ASP A 1 179 ? -26.260 -5.314 1.922 1.00 72.81 179 ASP A C 1
ATOM 1405 O O . ASP A 1 179 ? -27.133 -4.459 2.087 1.00 72.81 179 ASP A O 1
ATOM 1409 N N . ASN A 1 180 ? -26.572 -6.597 1.716 1.00 78.94 180 ASN A N 1
ATOM 1410 C CA . ASN A 1 180 ? -27.952 -7.085 1.739 1.00 78.94 180 ASN A CA 1
ATOM 1411 C C . ASN A 1 180 ? -28.578 -6.959 3.133 1.00 78.94 180 ASN A C 1
ATOM 1413 O O . ASN A 1 180 ? -29.701 -6.471 3.260 1.00 78.94 180 ASN A O 1
ATOM 1417 N N . PHE A 1 181 ? -27.843 -7.324 4.184 1.00 79.50 181 PHE A N 1
ATOM 1418 C CA . PHE A 1 181 ? -28.293 -7.156 5.563 1.00 79.50 181 PHE A CA 1
ATOM 1419 C C . PHE A 1 181 ? -28.522 -5.679 5.916 1.00 79.50 181 PHE A C 1
ATOM 1421 O O . PHE A 1 181 ? -29.542 -5.329 6.508 1.00 79.50 181 PHE A O 1
ATOM 1428 N N . ARG A 1 182 ? -27.636 -4.785 5.467 1.00 76.94 182 ARG A N 1
ATOM 1429 C CA . ARG A 1 182 ? -27.783 -3.334 5.622 1.00 76.94 182 ARG A CA 1
ATOM 1430 C C . ARG A 1 182 ? -29.062 -2.804 4.979 1.00 76.94 182 ARG A C 1
ATOM 1432 O O . ARG A 1 182 ? -29.736 -1.978 5.590 1.00 76.94 182 ARG A O 1
ATOM 1439 N N . LYS A 1 183 ? -29.412 -3.264 3.772 1.00 79.25 183 LYS A N 1
ATOM 1440 C CA . LYS A 1 183 ? -30.671 -2.877 3.106 1.00 79.25 183 LYS A CA 1
ATOM 1441 C C . LYS A 1 183 ? -31.891 -3.287 3.930 1.00 79.25 183 LYS A C 1
ATOM 1443 O O . LYS A 1 183 ? -32.808 -2.486 4.069 1.00 79.25 183 LYS A O 1
ATOM 1448 N N . ILE A 1 184 ? -31.869 -4.489 4.512 1.00 81.31 184 ILE A N 1
ATOM 1449 C CA . ILE A 1 184 ? -32.933 -4.965 5.408 1.00 81.31 184 ILE A CA 1
ATOM 1450 C C . ILE A 1 184 ? -33.029 -4.052 6.635 1.00 81.31 184 ILE A C 1
ATOM 1452 O O . ILE A 1 184 ? -34.106 -3.548 6.929 1.00 81.31 184 ILE A O 1
ATOM 1456 N N . LEU A 1 185 ? -31.907 -3.770 7.306 1.00 76.12 185 LEU A N 1
ATOM 1457 C CA . LEU A 1 185 ? -31.883 -2.914 8.497 1.00 76.12 185 LEU A CA 1
ATOM 1458 C C . LEU A 1 185 ? -32.363 -1.481 8.236 1.00 76.12 185 LEU A C 1
ATOM 1460 O O . LEU A 1 185 ? -32.998 -0.891 9.107 1.00 76.12 185 LEU A O 1
ATOM 1464 N N . HIS A 1 186 ? -32.069 -0.913 7.063 1.00 72.62 186 HIS A N 1
ATOM 1465 C CA . HIS A 1 186 ? -32.567 0.411 6.678 1.00 72.62 186 HIS A CA 1
ATOM 1466 C C . HIS A 1 186 ? -34.082 0.450 6.464 1.00 72.62 186 HIS A C 1
ATOM 1468 O O . HIS A 1 186 ? -34.676 1.506 6.649 1.00 72.62 186 HIS A O 1
ATOM 1474 N N . GLY A 1 187 ? -34.695 -0.669 6.071 1.00 71.31 187 GLY A N 1
ATOM 1475 C CA . GLY A 1 187 ? -36.141 -0.769 5.876 1.00 71.31 187 GLY A CA 1
ATOM 1476 C C . GLY A 1 187 ? -36.938 -0.979 7.166 1.00 71.31 187 GLY A C 1
ATOM 1477 O O . GLY A 1 187 ? -38.163 -0.951 7.122 1.00 71.31 187 GLY A O 1
ATOM 1478 N N . ILE A 1 188 ? -36.268 -1.210 8.300 1.00 74.50 188 ILE A N 1
ATOM 1479 C CA . ILE A 1 188 ? -36.921 -1.363 9.604 1.00 74.50 188 ILE A CA 1
ATOM 1480 C C . ILE A 1 188 ? -37.142 0.024 10.200 1.00 74.50 188 ILE A C 1
ATOM 1482 O O . ILE A 1 188 ? -36.176 0.768 10.384 1.00 74.50 188 ILE A O 1
ATOM 1486 N N . ASP A 1 189 ? -38.390 0.337 10.535 1.00 67.44 189 ASP A N 1
ATOM 1487 C CA . ASP A 1 189 ? -38.760 1.586 11.197 1.00 67.44 189 ASP A CA 1
ATOM 1488 C C . ASP A 1 189 ? -38.128 1.677 12.597 1.00 67.44 189 ASP A C 1
ATOM 1490 O O . ASP A 1 189 ? -38.204 0.743 13.401 1.00 67.44 189 ASP A O 1
ATOM 1494 N N . ASP A 1 190 ? -37.464 2.799 12.867 1.00 65.44 190 ASP A N 1
ATOM 1495 C CA . ASP A 1 190 ? -36.848 3.082 14.163 1.00 65.44 190 ASP A CA 1
ATOM 1496 C C . ASP A 1 190 ? -37.912 3.247 15.256 1.00 65.44 190 ASP A C 1
ATOM 1498 O O . ASP A 1 190 ? -37.710 2.776 16.376 1.00 65.44 190 ASP A O 1
ATOM 1502 N N . GLU A 1 191 ? -39.071 3.824 14.921 1.00 63.28 191 GLU A N 1
ATOM 1503 C CA . GLU A 1 191 ? -40.160 4.062 15.877 1.00 63.28 191 GLU A CA 1
ATOM 1504 C C . GLU A 1 191 ? -40.815 2.758 16.349 1.00 63.28 191 GLU A C 1
ATOM 1506 O O . GLU A 1 191 ? -41.296 2.671 17.476 1.00 63.28 191 GLU A O 1
ATOM 1511 N N . ALA A 1 192 ? -40.771 1.710 15.523 1.00 62.41 192 ALA A N 1
ATOM 1512 C CA . ALA A 1 192 ? -41.386 0.419 15.820 1.00 62.41 192 ALA A CA 1
ATOM 1513 C C . ALA A 1 192 ? -40.540 -0.489 16.729 1.00 62.41 192 ALA A C 1
ATOM 1515 O O . ALA A 1 192 ? -41.043 -1.511 17.196 1.00 62.41 192 ALA A O 1
ATOM 1516 N N . THR A 1 193 ? -39.253 -0.182 16.941 1.00 63.91 193 THR A N 1
ATOM 1517 C CA . THR A 1 193 ? -38.322 -1.122 17.595 1.00 63.91 193 THR A CA 1
ATOM 1518 C C . THR A 1 193 ? -37.865 -0.705 18.990 1.00 63.91 193 THR A C 1
ATOM 1520 O O . THR A 1 193 ? -37.314 -1.547 19.692 1.00 63.91 193 THR A O 1
ATOM 1523 N N . GLU A 1 194 ? -38.060 0.553 19.407 1.00 69.25 194 GLU A N 1
ATOM 1524 C CA . GLU A 1 194 ? -37.526 1.131 20.663 1.00 69.25 194 GLU A CA 1
ATOM 1525 C C . GLU A 1 194 ? -36.000 0.936 20.872 1.00 69.25 194 GLU A C 1
ATOM 1527 O O . GLU A 1 194 ? -35.449 1.265 21.927 1.00 69.25 194 GLU A O 1
ATOM 1532 N N . VAL A 1 195 ? -35.266 0.426 19.874 1.00 73.12 195 VAL A N 1
ATOM 1533 C CA . VAL A 1 195 ? -33.838 0.127 20.001 1.00 73.12 195 VAL A CA 1
ATOM 1534 C C . VAL A 1 195 ? -33.042 1.405 19.789 1.00 73.12 195 VAL A C 1
ATOM 1536 O O . VAL A 1 195 ? -32.947 1.933 18.680 1.00 73.12 195 VAL A O 1
ATOM 1539 N N . ARG A 1 196 ? -32.403 1.888 20.858 1.00 84.88 196 ARG A N 1
ATOM 1540 C CA . ARG A 1 196 ? -31.497 3.033 20.747 1.00 84.88 196 ARG A CA 1
ATOM 1541 C C . ARG A 1 196 ? -30.317 2.719 19.807 1.00 84.88 196 ARG A C 1
ATOM 1543 O O . ARG A 1 196 ? -29.772 1.614 19.858 1.00 84.88 196 ARG A O 1
ATOM 1550 N N . PRO A 1 197 ? -29.848 3.700 19.017 1.00 87.25 197 PRO A N 1
ATOM 1551 C CA . PRO A 1 197 ? -28.635 3.569 18.220 1.00 87.25 197 PRO A CA 1
ATOM 1552 C C . PRO A 1 197 ? -27.417 3.114 19.031 1.00 87.25 197 PRO A C 1
ATOM 1554 O O . PRO A 1 197 ? -27.176 3.613 20.136 1.00 87.25 197 PRO A O 1
ATOM 1557 N N . VAL A 1 198 ? -26.613 2.223 18.444 1.00 92.25 198 VAL A N 1
ATOM 1558 C CA . VAL A 1 198 ? -25.302 1.846 18.991 1.00 92.25 198 VAL A CA 1
ATOM 1559 C C . VAL A 1 198 ? -24.351 3.029 18.841 1.00 92.25 198 VAL A C 1
ATOM 1561 O O . VAL A 1 198 ? -24.194 3.579 17.747 1.00 92.25 198 VAL A O 1
ATOM 1564 N N . LYS A 1 199 ? -23.708 3.419 19.937 1.00 96.50 199 LYS A N 1
ATOM 1565 C CA . LYS A 1 199 ? -22.700 4.473 19.982 1.00 96.50 199 LYS A CA 1
ATOM 1566 C C . LYS A 1 199 ? -21.313 3.858 19.871 1.00 96.50 199 LYS A C 1
ATOM 1568 O O . LYS A 1 199 ? -20.931 3.053 20.716 1.00 96.50 199 LYS A O 1
ATOM 1573 N N . ILE A 1 200 ? -20.542 4.250 18.865 1.00 96.94 200 ILE A N 1
ATOM 1574 C CA . ILE A 1 200 ? -19.187 3.728 18.657 1.00 96.94 200 ILE A CA 1
ATOM 1575 C C . ILE A 1 200 ? -18.202 4.888 18.653 1.00 96.94 200 ILE A C 1
ATOM 1577 O O . ILE A 1 200 ? -18.323 5.794 17.827 1.00 96.94 200 ILE A O 1
ATOM 1581 N N . ALA A 1 201 ? -17.226 4.853 19.560 1.00 97.06 201 ALA A N 1
ATOM 1582 C CA . ALA A 1 201 ? -16.074 5.737 19.488 1.00 97.06 201 ALA A CA 1
ATOM 1583 C C . ALA A 1 201 ? -15.041 5.184 18.506 1.00 97.06 201 ALA A C 1
ATOM 1585 O O . ALA A 1 201 ? -14.650 4.024 18.618 1.00 97.06 201 ALA A O 1
ATOM 1586 N N . ILE A 1 202 ? -14.587 6.019 17.576 1.00 94.69 202 ILE A N 1
ATOM 1587 C CA . ILE A 1 202 ? -13.462 5.725 16.686 1.00 94.69 202 ILE A CA 1
ATOM 1588 C C . ILE A 1 202 ? -12.307 6.602 17.137 1.00 94.69 202 ILE A C 1
ATOM 1590 O O . ILE A 1 202 ? -12.377 7.826 17.024 1.00 94.69 202 ILE A O 1
ATOM 1594 N N . ILE A 1 203 ? -11.272 5.968 17.676 1.00 92.62 203 ILE A N 1
ATOM 1595 C CA . ILE A 1 203 ? -10.057 6.633 18.129 1.00 92.62 203 ILE A CA 1
ATOM 1596 C C . ILE A 1 203 ? -8.982 6.397 17.073 1.00 92.62 203 ILE A C 1
ATOM 1598 O O . ILE A 1 203 ? -8.430 5.304 16.982 1.00 92.62 203 ILE A O 1
ATOM 1602 N N . ASP A 1 204 ? -8.728 7.422 16.264 1.00 88.56 204 ASP A N 1
ATOM 1603 C CA . ASP A 1 204 ? -7.874 7.335 15.078 1.00 88.56 204 ASP A CA 1
ATOM 1604 C C . ASP A 1 204 ? -7.331 8.733 14.717 1.00 88.56 204 ASP A C 1
ATOM 1606 O O . ASP A 1 204 ? -7.306 9.650 15.540 1.00 88.56 204 ASP A O 1
ATOM 1610 N N . ASN A 1 205 ? -6.913 8.944 13.476 1.00 80.19 205 ASN A N 1
ATOM 1611 C CA . ASN A 1 205 ? -6.354 10.198 12.989 1.00 80.19 205 ASN A CA 1
ATOM 1612 C C . ASN A 1 205 ? -7.394 11.199 12.439 1.00 80.19 205 ASN A C 1
ATOM 1614 O O . ASN A 1 205 ? -7.058 12.103 11.667 1.00 80.19 205 ASN A O 1
ATOM 1618 N N . GLY A 1 206 ? -8.651 11.072 12.871 1.00 83.75 206 GLY A N 1
ATOM 1619 C CA . GLY A 1 206 ? -9.781 11.892 12.428 1.00 83.75 206 GLY A CA 1
ATOM 1620 C C . GLY A 1 206 ? -10.544 11.286 11.249 1.00 83.75 206 GLY A C 1
ATOM 1621 O O . GLY A 1 206 ? -10.235 10.197 10.772 1.00 83.75 206 GLY A O 1
ATOM 1622 N N . VAL A 1 207 ? -11.578 11.987 10.787 1.00 81.38 207 VAL A N 1
ATOM 1623 C CA . VAL A 1 207 ? -12.441 11.517 9.696 1.00 81.38 207 VAL A CA 1
ATOM 1624 C C . VAL A 1 207 ? -12.724 12.623 8.695 1.00 81.38 207 VAL A C 1
ATOM 1626 O O . VAL A 1 207 ? -12.812 13.783 9.069 1.00 81.38 207 VAL A O 1
ATOM 1629 N N . ASP A 1 208 ? -12.914 12.264 7.431 1.00 81.25 208 ASP A N 1
ATOM 1630 C CA . ASP A 1 208 ? -13.497 13.142 6.422 1.00 81.25 208 ASP A CA 1
ATOM 1631 C C . ASP A 1 208 ? -15.023 13.104 6.556 1.00 81.25 208 ASP A C 1
ATOM 1633 O O . ASP A 1 208 ? -15.689 12.180 6.082 1.00 81.25 208 ASP A O 1
ATOM 1637 N N . ALA A 1 209 ? -15.585 14.100 7.240 1.00 77.56 209 ALA A N 1
ATOM 1638 C CA . ALA A 1 209 ? -17.025 14.181 7.464 1.00 77.56 209 ALA A CA 1
ATOM 1639 C C . ALA A 1 209 ? -17.836 14.468 6.185 1.00 77.56 209 ALA A C 1
ATOM 1641 O O . ALA A 1 209 ? -19.058 14.315 6.211 1.00 77.56 209 ALA A O 1
ATOM 1642 N N . ALA A 1 210 ? -17.195 14.845 5.069 1.00 74.12 210 ALA A N 1
ATOM 1643 C CA . ALA A 1 210 ? -17.878 15.068 3.794 1.00 74.12 210 ALA A CA 1
ATOM 1644 C C . ALA A 1 210 ? -18.294 13.758 3.099 1.00 74.12 210 ALA A C 1
ATOM 1646 O O . ALA A 1 210 ? -19.0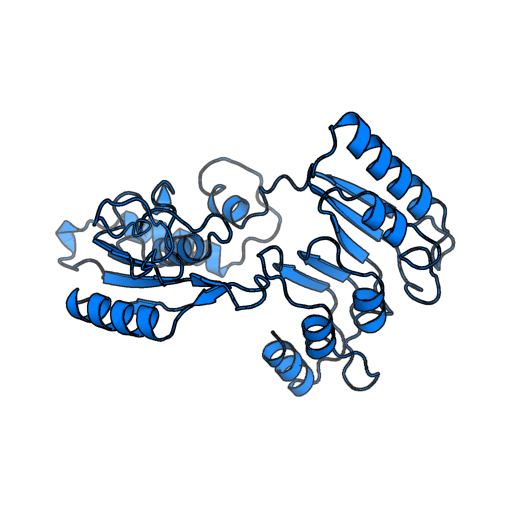44 13.780 2.119 1.00 74.12 210 ALA A O 1
ATOM 1647 N N . LEU A 1 211 ? -17.848 12.600 3.601 1.00 72.62 211 LEU A N 1
ATOM 1648 C CA . LEU A 1 211 ? -18.251 11.301 3.075 1.00 72.62 211 LEU A CA 1
ATOM 1649 C C . LEU A 1 211 ? -19.753 11.067 3.272 1.00 72.62 211 LEU A C 1
ATOM 1651 O O . LEU A 1 211 ? -20.258 11.006 4.393 1.00 72.62 211 LEU A O 1
ATOM 1655 N N . SER A 1 212 ? -20.466 10.837 2.167 1.00 76.06 212 SER A N 1
ATOM 1656 C CA . SER A 1 212 ? -21.926 10.665 2.155 1.00 76.06 212 SER A CA 1
ATOM 1657 C C . SER A 1 212 ? -22.426 9.549 3.079 1.00 76.06 212 SER A C 1
ATOM 1659 O O . SER A 1 212 ? -23.493 9.679 3.675 1.00 76.06 212 SER A O 1
ATOM 1661 N N . ILE A 1 213 ? -21.646 8.476 3.254 1.00 78.19 213 ILE A N 1
ATOM 1662 C CA . ILE A 1 213 ? -21.975 7.362 4.157 1.00 78.19 213 ILE A CA 1
ATOM 1663 C C . ILE A 1 213 ? -21.995 7.769 5.641 1.00 78.19 213 ILE A C 1
ATOM 1665 O O . ILE A 1 213 ? -22.654 7.117 6.449 1.00 78.19 213 ILE A O 1
ATOM 1669 N N . LEU A 1 214 ? -21.304 8.854 5.998 1.00 80.94 214 LEU A N 1
ATOM 1670 C CA . LEU A 1 214 ? -21.230 9.378 7.362 1.00 80.94 214 LEU A CA 1
ATOM 1671 C C . LEU A 1 214 ? -22.302 10.434 7.649 1.00 80.94 214 LEU A C 1
ATOM 1673 O O . LEU A 1 214 ? -22.444 10.861 8.799 1.00 80.94 214 LEU A O 1
ATOM 1677 N N . ASN A 1 215 ? -23.079 10.836 6.638 1.00 81.12 215 ASN A N 1
ATOM 1678 C CA . ASN A 1 215 ? -24.107 11.855 6.788 1.00 81.12 215 ASN A CA 1
ATOM 1679 C C . ASN A 1 215 ? -25.126 11.452 7.873 1.00 81.12 215 ASN A C 1
ATOM 1681 O O . ASN A 1 215 ? -25.724 10.374 7.830 1.00 81.12 215 ASN A O 1
ATOM 1685 N N . GLY A 1 216 ? -25.285 12.304 8.889 1.00 83.75 216 GLY A N 1
ATOM 1686 C CA . GLY A 1 216 ? -26.152 12.051 10.047 1.00 83.75 216 GLY A CA 1
ATOM 1687 C C . GLY A 1 216 ? -25.680 10.945 11.012 1.00 83.75 216 GLY A C 1
ATOM 1688 O O . GLY A 1 216 ? -26.429 10.575 11.927 1.00 83.75 216 GLY A O 1
ATOM 1689 N N . LYS A 1 217 ? -24.466 10.398 10.832 1.00 90.44 217 LYS A N 1
ATOM 1690 C CA . LYS A 1 217 ? -23.887 9.347 11.692 1.00 90.44 217 LYS A CA 1
ATOM 1691 C C . LYS A 1 217 ? -22.953 9.896 12.759 1.00 90.44 217 LYS A C 1
ATOM 1693 O O . LYS A 1 217 ? -22.946 9.359 13.861 1.00 90.44 217 LYS A O 1
ATOM 1698 N N . ILE A 1 218 ? -22.199 10.953 12.469 1.00 92.44 218 ILE A N 1
ATOM 1699 C CA . ILE A 1 218 ? -21.309 11.587 13.451 1.00 92.44 218 ILE A CA 1
ATOM 1700 C C . ILE A 1 218 ? -22.164 12.333 14.480 1.00 92.44 218 ILE A C 1
ATOM 1702 O O . ILE A 1 218 ? -22.867 13.280 14.139 1.00 92.44 218 ILE A O 1
ATOM 1706 N N . ALA A 1 219 ? -22.138 11.867 15.728 1.00 94.06 219 ALA A N 1
ATOM 1707 C CA . ALA A 1 219 ? -22.912 12.431 16.830 1.00 94.06 219 ALA A CA 1
ATOM 1708 C C . ALA A 1 219 ? -22.100 13.431 17.657 1.00 94.06 219 ALA A C 1
ATOM 1710 O O . ALA A 1 219 ? -22.655 14.414 18.139 1.00 94.06 219 ALA A O 1
ATOM 1711 N N . ASN A 1 220 ? -20.802 13.175 17.833 1.00 93.81 220 ASN A N 1
ATOM 1712 C CA . ASN A 1 220 ? -19.881 14.083 18.506 1.00 93.81 220 ASN A CA 1
ATOM 1713 C C . ASN A 1 220 ? -18.431 13.775 18.096 1.00 93.81 220 ASN A C 1
ATOM 1715 O O . ASN A 1 220 ? -18.147 12.743 17.482 1.00 93.81 220 ASN A O 1
ATOM 1719 N N . GLY A 1 221 ? -17.495 14.632 18.485 1.00 91.44 221 GLY A N 1
ATOM 1720 C CA . GLY A 1 221 ? -16.077 14.345 18.356 1.00 91.44 221 GLY A CA 1
ATOM 1721 C C . GLY A 1 221 ? -15.202 15.296 19.157 1.00 91.44 221 GLY A C 1
ATOM 1722 O O . GLY A 1 221 ? -15.634 16.370 19.575 1.00 91.44 221 GLY A O 1
ATOM 1723 N N . ALA A 1 222 ? -13.960 14.883 19.368 1.00 89.56 222 ALA A N 1
ATOM 1724 C CA . ALA A 1 222 ? -12.943 15.656 20.058 1.00 89.56 222 ALA A CA 1
ATOM 1725 C C . ALA A 1 222 ? -11.574 15.430 19.414 1.00 89.56 222 ALA A C 1
ATOM 1727 O O . ALA A 1 222 ? -11.295 14.378 18.836 1.00 89.56 222 ALA A O 1
ATOM 1728 N N . SER A 1 223 ? -10.727 16.450 19.507 1.00 85.88 223 SER A N 1
ATOM 1729 C CA . SER A 1 223 ? -9.345 16.389 19.053 1.00 85.88 223 SER A CA 1
ATOM 1730 C C . SER A 1 223 ? -8.422 16.467 20.251 1.00 85.88 223 SER A C 1
ATOM 1732 O O . SER A 1 223 ? -8.606 17.304 21.131 1.00 85.88 223 SER A O 1
ATOM 1734 N N . PHE A 1 224 ? -7.429 15.592 20.262 1.00 82.38 224 PHE A N 1
ATOM 1735 C CA . PHE A 1 224 ? -6.426 15.482 21.311 1.00 82.38 224 PHE A CA 1
ATOM 1736 C C . PHE A 1 224 ? -5.033 15.828 20.768 1.00 82.38 224 PHE A C 1
ATOM 1738 O O . PHE A 1 224 ? -4.047 15.392 21.347 1.00 82.38 224 PHE A O 1
ATOM 1745 N N . PHE A 1 225 ? -4.970 16.599 19.666 1.00 69.62 225 PHE A N 1
ATOM 1746 C CA . PHE A 1 225 ? -3.770 17.107 18.977 1.00 69.62 225 PHE A CA 1
ATOM 1747 C C . PHE A 1 225 ? -3.420 18.541 19.441 1.00 69.62 225 PHE A C 1
ATOM 1749 O O . PHE A 1 225 ? -4.018 19.492 18.933 1.00 69.62 225 PHE A O 1
ATOM 1756 N N . PRO A 1 226 ? -2.477 18.758 20.377 1.00 58.22 226 PRO A N 1
ATOM 1757 C CA . PRO A 1 226 ? -2.083 20.099 20.793 1.00 58.22 226 PRO A CA 1
ATOM 1758 C C . PRO A 1 226 ? -1.037 20.681 19.830 1.00 58.22 226 PRO A C 1
ATOM 1760 O O . PRO A 1 226 ? 0.117 20.248 19.795 1.00 58.22 226 PRO A O 1
ATOM 1763 N N . ASN A 1 227 ? -1.403 21.708 19.062 1.00 49.91 227 ASN A N 1
ATOM 1764 C CA . ASN A 1 227 ? -0.476 22.383 18.155 1.00 49.91 227 ASN A CA 1
ATOM 1765 C C . ASN A 1 227 ? 0.424 23.378 18.911 1.00 49.91 227 ASN A C 1
ATOM 1767 O O . ASN A 1 227 ? 0.157 24.573 18.950 1.00 49.91 227 ASN A O 1
ATOM 1771 N N . LYS A 1 228 ? 1.505 22.885 19.526 1.00 49.84 228 LYS A N 1
ATOM 1772 C CA . LYS A 1 228 ? 2.434 23.714 20.326 1.00 49.84 228 LYS A CA 1
ATOM 1773 C C . LYS A 1 228 ? 3.440 24.543 19.508 1.00 49.84 228 LYS A C 1
ATOM 1775 O O . LYS A 1 228 ? 4.261 25.232 20.102 1.00 49.84 228 LYS A O 1
ATOM 1780 N N . ASN A 1 229 ? 3.419 24.465 18.174 1.00 41.88 229 ASN A N 1
ATOM 1781 C CA . ASN A 1 229 ? 4.475 25.024 17.315 1.00 41.88 229 ASN A CA 1
ATOM 1782 C C . ASN A 1 229 ? 4.050 26.236 16.471 1.00 41.88 229 ASN A C 1
ATOM 1784 O O . ASN A 1 229 ? 4.828 26.689 15.632 1.00 41.88 229 ASN A O 1
ATOM 1788 N N . ILE A 1 230 ? 2.861 26.797 16.692 1.00 45.06 230 ILE A N 1
ATOM 1789 C CA . ILE A 1 230 ? 2.475 28.071 16.081 1.00 45.06 230 ILE A CA 1
ATOM 1790 C C . ILE A 1 230 ? 2.637 29.171 17.136 1.00 45.06 230 ILE A C 1
ATOM 1792 O O . ILE A 1 230 ? 1.711 29.487 17.872 1.00 45.06 230 ILE A O 1
ATOM 1796 N N . ASN A 1 231 ? 3.829 29.776 17.193 1.00 41.31 231 ASN A N 1
ATOM 1797 C CA . ASN A 1 231 ? 4.045 31.073 17.847 1.00 41.31 231 ASN A CA 1
ATOM 1798 C C . ASN A 1 231 ? 3.399 32.181 16.995 1.00 41.31 231 ASN A C 1
ATOM 1800 O O . ASN A 1 231 ? 4.071 33.024 16.408 1.00 41.31 231 ASN A O 1
ATOM 1804 N N . THR A 1 232 ? 2.077 32.169 16.890 1.00 43.69 232 THR A N 1
ATOM 1805 C CA . THR A 1 232 ? 1.305 33.374 16.585 1.00 43.69 232 THR A CA 1
ATOM 1806 C C . THR A 1 232 ? 0.777 33.823 17.930 1.00 43.69 232 THR A C 1
ATOM 1808 O O . THR A 1 232 ? 0.109 33.019 18.564 1.00 43.69 232 THR A O 1
ATOM 1811 N N . GLY A 1 233 ? 1.120 35.026 18.396 1.00 43.94 233 GLY A N 1
ATOM 1812 C CA . GLY A 1 233 ? 0.825 35.540 19.746 1.00 43.94 233 GLY A CA 1
ATOM 1813 C C . GLY A 1 233 ? -0.660 35.732 20.092 1.00 43.94 233 GLY A C 1
ATOM 1814 O O . GLY A 1 233 ? -1.021 36.764 20.641 1.00 43.94 233 GLY A O 1
ATOM 1815 N N . ASN A 1 234 ? -1.499 34.753 19.769 1.00 42.88 234 ASN A N 1
ATOM 1816 C CA . ASN A 1 234 ? -2.897 34.614 20.121 1.00 42.88 234 ASN A CA 1
ATOM 1817 C C . ASN A 1 234 ? -3.043 33.259 20.830 1.00 42.88 234 ASN A C 1
ATOM 1819 O O . ASN A 1 234 ? -2.810 32.221 20.209 1.00 42.88 234 ASN A O 1
ATOM 1823 N N . ASP A 1 235 ? -3.440 33.283 22.104 1.00 40.28 235 ASP A N 1
ATOM 1824 C CA . ASP A 1 235 ? -3.726 32.124 22.970 1.00 40.28 235 ASP A CA 1
ATOM 1825 C C . ASP A 1 235 ? -4.979 31.346 22.514 1.00 40.28 235 ASP A C 1
ATOM 1827 O O . ASP A 1 235 ? -5.946 31.170 23.252 1.00 40.28 235 ASP A O 1
ATOM 1831 N N . MET A 1 236 ? -4.997 30.891 21.265 1.00 41.41 236 MET A N 1
ATOM 1832 C CA . MET A 1 236 ? -5.946 29.889 20.803 1.00 41.41 236 MET A CA 1
ATOM 1833 C C . MET A 1 236 ? -5.143 28.658 20.415 1.00 41.41 236 MET A C 1
ATOM 1835 O O . MET A 1 236 ? -4.462 28.642 19.390 1.00 41.41 236 MET A O 1
ATOM 1839 N N . ASP A 1 237 ? -5.200 27.625 21.252 1.00 42.62 237 ASP A N 1
ATOM 1840 C CA . ASP A 1 237 ? -4.673 26.305 20.924 1.00 42.62 237 ASP A CA 1
ATOM 1841 C C . ASP A 1 237 ? -5.320 25.826 19.610 1.00 42.62 237 ASP A C 1
ATOM 1843 O O . ASP A 1 237 ? -6.512 25.515 19.553 1.00 42.62 237 ASP A O 1
ATOM 1847 N N . HIS A 1 238 ? -4.552 25.789 18.519 1.00 48.91 238 HIS A N 1
ATOM 1848 C CA . HIS A 1 238 ? -5.058 25.404 17.199 1.00 48.91 238 HIS A CA 1
ATOM 1849 C C . HIS A 1 238 ? -5.162 23.873 17.094 1.00 48.91 238 HIS A C 1
ATOM 1851 O O . HIS A 1 238 ? -4.320 23.225 16.471 1.00 48.91 238 HIS A O 1
ATOM 1857 N N . TYR A 1 239 ? -6.184 23.279 17.709 1.00 56.06 239 TYR A N 1
ATOM 1858 C CA . TYR A 1 239 ? -6.526 21.869 17.502 1.00 56.06 239 TYR A CA 1
ATOM 1859 C C . TYR A 1 239 ? -7.059 21.668 16.076 1.00 56.06 239 TYR A C 1
ATOM 1861 O O . TYR A 1 239 ? -8.007 22.339 15.663 1.00 56.06 239 TYR A O 1
ATOM 1869 N N . TYR A 1 240 ? -6.508 20.708 15.322 1.00 63.38 240 TYR A N 1
ATOM 1870 C CA . TYR A 1 240 ? -7.164 20.272 14.084 1.00 63.38 240 TYR A CA 1
ATOM 1871 C C . TYR A 1 240 ? -8.513 19.630 14.432 1.00 63.38 240 TYR A C 1
ATOM 1873 O O . TYR A 1 240 ? -8.551 18.770 15.319 1.00 63.38 240 TYR A O 1
ATOM 1881 N N . PRO A 1 241 ? -9.616 20.007 13.765 1.00 72.06 241 PRO A N 1
ATOM 1882 C CA . PRO A 1 241 ? -10.928 19.458 14.071 1.00 72.06 241 PRO A CA 1
ATOM 1883 C C . PRO A 1 241 ? -10.998 17.951 13.797 1.00 72.06 241 PRO A C 1
ATOM 1885 O O . PRO A 1 241 ? -10.391 17.439 12.859 1.00 72.06 241 PRO A O 1
ATOM 1888 N N . TYR A 1 242 ? -11.794 17.235 14.594 1.00 69.75 242 TYR A N 1
ATOM 1889 C CA . TYR A 1 242 ? -11.984 15.784 14.455 1.00 69.75 242 TYR A CA 1
ATOM 1890 C C . TYR A 1 242 ? -12.644 15.373 13.126 1.00 69.75 242 TYR A C 1
ATOM 1892 O O . TYR A 1 242 ? -12.489 14.235 12.689 1.00 69.75 242 TYR A O 1
ATOM 1900 N N . TYR A 1 243 ? -13.382 16.298 12.501 1.00 67.69 243 TYR A N 1
ATOM 1901 C CA . TYR A 1 243 ? -14.142 16.119 11.259 1.00 67.69 243 TYR A CA 1
ATOM 1902 C C . TYR A 1 243 ? -13.339 16.435 9.986 1.00 67.69 243 TYR A C 1
ATOM 1904 O O . TYR A 1 243 ? -13.904 16.461 8.891 1.00 67.69 243 TYR A O 1
ATOM 1912 N N . VAL A 1 244 ? -12.039 16.695 10.131 1.00 64.38 244 VAL A N 1
ATOM 1913 C CA . VAL A 1 244 ? -11.091 16.786 9.020 1.00 64.38 244 VAL A CA 1
ATOM 1914 C C . VAL A 1 244 ? -10.126 15.615 9.157 1.00 64.38 244 VAL A C 1
ATOM 1916 O O . VAL A 1 244 ? -9.529 15.426 10.219 1.00 64.38 244 VAL A O 1
ATOM 1919 N N . ALA A 1 245 ? -9.980 14.811 8.103 1.00 59.09 245 ALA A N 1
ATOM 1920 C CA . ALA A 1 245 ? -9.002 13.727 8.060 1.00 59.09 245 ALA A CA 1
ATOM 1921 C C . ALA A 1 245 ? -7.573 14.279 7.947 1.00 59.09 245 ALA A C 1
ATOM 1923 O O . ALA A 1 245 ? -7.352 15.397 7.486 1.00 59.09 245 ALA A O 1
ATOM 1924 N N . SER A 1 246 ? -6.578 13.515 8.403 1.00 56.59 246 SER A N 1
ATOM 1925 C CA . SER A 1 246 ? -5.173 13.882 8.199 1.00 56.59 246 SER A CA 1
ATOM 1926 C C . SER A 1 246 ? -4.829 13.855 6.705 1.00 56.59 246 SER A C 1
ATOM 1928 O O . SER A 1 246 ? -5.114 12.874 6.022 1.00 56.59 246 SER A O 1
ATOM 1930 N N . ASN A 1 247 ? -4.160 14.899 6.203 1.00 50.16 247 ASN A N 1
ATOM 1931 C CA . ASN A 1 247 ? -3.768 15.048 4.790 1.00 50.16 247 ASN A CA 1
ATOM 1932 C C . ASN A 1 247 ? -2.884 13.894 4.276 1.00 50.16 247 ASN A C 1
ATOM 1934 O O . ASN A 1 247 ? -2.652 13.770 3.076 1.00 50.16 247 ASN A O 1
ATOM 1938 N N . THR A 1 248 ? -2.341 13.088 5.187 1.00 46.72 248 THR A N 1
ATOM 1939 C CA . THR A 1 248 ? -1.410 11.997 4.904 1.00 46.72 248 THR A CA 1
ATOM 1940 C C . THR A 1 248 ? -2.059 10.616 4.980 1.00 46.72 248 THR A C 1
ATOM 1942 O O . THR A 1 248 ? -1.466 9.658 4.486 1.00 46.72 248 THR A O 1
ATOM 1945 N N . LEU A 1 249 ? -3.253 10.478 5.581 1.00 51.25 249 LEU A N 1
ATOM 1946 C CA . LEU A 1 249 ? -3.847 9.168 5.842 1.00 51.25 249 LEU A CA 1
ATOM 1947 C C . LEU A 1 249 ? -5.356 9.263 6.166 1.00 51.25 249 LEU A C 1
ATOM 1949 O O . LEU A 1 249 ? -5.736 9.743 7.226 1.00 51.25 249 LEU A O 1
ATOM 1953 N N . ASN A 1 250 ? -6.229 8.735 5.303 1.00 63.81 250 ASN A N 1
ATOM 1954 C CA . ASN A 1 250 ? -7.688 8.673 5.530 1.00 63.81 250 ASN A CA 1
ATOM 1955 C C . ASN A 1 250 ? -8.119 7.456 6.386 1.00 63.81 250 ASN A C 1
ATOM 1957 O O . ASN A 1 250 ? -9.204 6.916 6.179 1.00 63.81 250 ASN A O 1
ATOM 1961 N N . HIS A 1 251 ? -7.278 6.971 7.305 1.00 76.88 251 HIS A N 1
ATOM 1962 C CA . HIS A 1 251 ? -7.508 5.701 8.007 1.00 76.88 251 HIS A CA 1
ATOM 1963 C C . HIS A 1 251 ? -8.770 5.725 8.877 1.00 76.88 251 HIS A C 1
ATOM 1965 O O . HIS A 1 251 ? -9.645 4.877 8.683 1.00 76.88 251 HIS A O 1
ATOM 1971 N N . GLY A 1 252 ? -8.955 6.759 9.703 1.00 80.12 252 GLY A N 1
ATOM 1972 C CA . GLY A 1 252 ? -10.190 6.914 10.474 1.00 80.12 252 GLY A CA 1
ATOM 1973 C C . GLY A 1 252 ? -11.449 6.998 9.598 1.00 80.12 252 GLY A C 1
ATOM 1974 O O . GLY A 1 252 ? -12.489 6.444 9.957 1.00 80.12 252 GLY A O 1
ATOM 1975 N N . SER A 1 253 ? -11.357 7.569 8.389 1.00 82.88 253 SER A N 1
ATOM 1976 C CA . SER A 1 253 ? -12.450 7.552 7.401 1.00 82.88 253 SER A CA 1
ATOM 1977 C C . SER A 1 253 ? -12.782 6.162 6.874 1.00 82.88 253 SER A C 1
ATOM 1979 O O . SER A 1 253 ? -13.955 5.856 6.639 1.00 82.88 253 SER A O 1
ATOM 1981 N N . LEU A 1 254 ? -11.780 5.300 6.707 1.00 80.50 254 LEU A N 1
ATOM 1982 C CA . LEU A 1 254 ? -11.984 3.913 6.290 1.00 80.50 254 LEU A CA 1
ATOM 1983 C C . LEU A 1 254 ? -12.658 3.101 7.386 1.00 80.50 254 LEU A C 1
ATOM 1985 O O . LEU A 1 254 ? -13.646 2.414 7.118 1.00 80.50 254 LEU A O 1
ATOM 1989 N N . VAL A 1 255 ? -12.172 3.233 8.619 1.00 87.06 255 VAL A N 1
ATOM 1990 C CA . VAL A 1 255 ? -12.758 2.582 9.794 1.00 87.06 255 VAL A CA 1
ATOM 1991 C C . VAL A 1 255 ? -14.211 3.025 9.960 1.00 87.06 255 VAL A C 1
ATOM 1993 O O . VAL A 1 255 ? -15.104 2.182 10.029 1.00 87.06 255 VAL A O 1
ATOM 1996 N N . ALA A 1 256 ? -14.479 4.334 9.908 1.00 88.38 256 ALA A N 1
ATOM 1997 C CA . ALA A 1 256 ? -15.830 4.883 10.008 1.00 88.38 256 ALA A CA 1
ATOM 1998 C C . ALA A 1 256 ? -16.759 4.360 8.905 1.00 88.38 256 ALA A C 1
ATOM 2000 O O . ALA A 1 256 ? -17.882 3.939 9.180 1.00 88.38 256 ALA A O 1
ATOM 2001 N N . THR A 1 257 ? -16.274 4.306 7.665 1.00 84.69 257 THR A N 1
ATOM 2002 C CA . THR A 1 257 ? -17.026 3.764 6.527 1.00 84.69 257 THR A CA 1
ATOM 2003 C C . THR A 1 257 ? -17.375 2.287 6.728 1.00 84.69 257 THR A C 1
ATOM 2005 O O . THR A 1 257 ? -18.514 1.881 6.486 1.00 84.69 257 THR A O 1
ATOM 2008 N N . LEU A 1 258 ? -16.422 1.469 7.183 1.00 85.19 258 LEU A N 1
ATOM 2009 C CA . LEU A 1 258 ? -16.644 0.045 7.452 1.00 85.19 258 LEU A CA 1
ATOM 2010 C C . LEU A 1 258 ? -17.653 -0.162 8.583 1.00 85.19 258 LEU A C 1
ATOM 2012 O O . LEU A 1 258 ? -18.575 -0.967 8.443 1.00 85.19 258 LEU A O 1
ATOM 2016 N N . VAL A 1 259 ? -17.525 0.608 9.664 1.00 89.19 259 VAL A N 1
ATOM 2017 C CA . VAL A 1 259 ? -18.477 0.588 10.778 1.00 89.19 259 VAL A CA 1
ATOM 2018 C C . VAL A 1 259 ? -19.879 0.949 10.290 1.00 89.19 259 VAL A C 1
ATOM 2020 O O . VAL A 1 259 ? -20.821 0.218 10.582 1.00 89.19 259 VAL A O 1
ATOM 2023 N N . CYS A 1 260 ? -20.035 2.002 9.485 1.00 86.44 260 CYS A N 1
ATOM 2024 C CA . CYS A 1 260 ? -21.334 2.397 8.936 1.00 86.44 260 CYS A CA 1
ATOM 2025 C C . CYS A 1 260 ? -21.931 1.365 7.967 1.00 86.44 260 CYS A C 1
ATOM 2027 O O . CYS A 1 260 ? -23.154 1.251 7.882 1.00 86.44 260 CYS A O 1
ATOM 2029 N N . LYS A 1 261 ? -21.105 0.592 7.250 1.00 81.06 261 LYS A N 1
ATOM 2030 C CA . LYS A 1 261 ? -21.595 -0.524 6.424 1.00 81.06 261 LYS A CA 1
ATOM 2031 C C . LYS A 1 261 ? -22.149 -1.666 7.276 1.00 81.06 261 LYS A C 1
ATOM 2033 O O . LYS A 1 261 ? -23.206 -2.195 6.954 1.00 81.06 261 LYS A O 1
ATOM 2038 N N . MET A 1 262 ? -21.462 -2.017 8.363 1.00 81.62 262 MET A N 1
ATOM 2039 C CA . MET A 1 262 ? -21.863 -3.121 9.245 1.00 81.62 262 MET A CA 1
ATOM 2040 C C . MET A 1 262 ? -22.991 -2.733 10.214 1.00 81.62 262 MET A C 1
ATOM 2042 O O . MET A 1 262 ? -23.825 -3.567 10.557 1.00 81.62 262 MET A O 1
ATOM 2046 N N . CYS A 1 263 ? -23.022 -1.475 10.657 1.00 85.31 263 CYS A N 1
ATOM 2047 C CA . CYS A 1 263 ? -23.986 -0.935 11.611 1.00 85.31 263 CYS A CA 1
ATOM 2048 C C . CYS A 1 263 ? -24.627 0.346 11.040 1.00 85.31 263 CYS A C 1
ATOM 2050 O O . CYS A 1 263 ? -24.200 1.463 11.341 1.00 85.31 263 CYS A O 1
ATOM 2052 N N . PRO A 1 264 ? -25.674 0.221 10.208 1.00 82.06 264 PRO A N 1
ATOM 2053 C CA . PRO A 1 264 ? -26.202 1.348 9.439 1.00 82.06 264 PRO A CA 1
ATOM 2054 C C . PRO A 1 264 ? -26.846 2.435 10.297 1.00 82.06 264 PRO A C 1
ATOM 2056 O O . PRO A 1 264 ? -26.922 3.585 9.877 1.00 82.06 264 PRO A O 1
ATOM 2059 N N . LYS A 1 265 ? -27.309 2.095 11.503 1.00 85.81 265 LYS A N 1
ATOM 2060 C CA . LYS A 1 265 ? -27.959 3.015 12.449 1.00 85.81 265 LYS A CA 1
ATOM 2061 C C . LYS A 1 265 ? -27.000 3.543 13.528 1.00 85.81 265 LYS A C 1
ATOM 2063 O O . LYS A 1 265 ? -27.450 4.157 14.483 1.00 85.81 265 LYS A O 1
ATOM 2068 N N . VAL A 1 266 ? -25.690 3.327 13.377 1.00 91.69 266 VAL A N 1
ATOM 2069 C CA . VAL A 1 266 ? -24.665 3.750 14.346 1.00 91.69 266 VAL A CA 1
ATOM 2070 C C . VAL A 1 266 ? -24.641 5.266 14.579 1.00 91.69 266 VAL A C 1
ATOM 2072 O O . VAL A 1 266 ? -24.906 6.062 13.671 1.00 91.69 266 VAL A O 1
ATOM 2075 N N . LYS A 1 267 ? -24.248 5.660 15.793 1.00 95.81 267 LYS A N 1
ATOM 2076 C CA . LYS A 1 267 ? -23.816 7.016 16.139 1.00 95.81 267 LYS A CA 1
ATOM 2077 C C . LYS A 1 267 ? -22.323 7.021 16.458 1.00 95.81 267 LYS A C 1
ATOM 2079 O O . LYS A 1 267 ? -21.878 6.363 17.394 1.00 95.81 267 LYS A O 1
ATOM 2084 N N . LEU A 1 268 ? -21.551 7.736 15.649 1.00 96.12 268 LEU A N 1
ATOM 2085 C CA . LEU A 1 268 ? -20.097 7.785 15.735 1.00 96.12 268 LEU A CA 1
ATOM 2086 C C . LEU A 1 268 ? -19.630 8.916 16.650 1.00 96.12 268 LEU A C 1
ATOM 2088 O O . LEU A 1 268 ? -20.130 10.039 16.566 1.00 96.12 268 LEU A O 1
ATOM 2092 N N . TYR A 1 269 ? -18.637 8.606 17.478 1.00 96.88 269 TYR A N 1
ATOM 2093 C CA . TYR A 1 269 ? -17.919 9.539 18.338 1.00 96.88 269 TYR A CA 1
ATOM 2094 C C . TYR A 1 269 ? -16.455 9.557 17.904 1.00 96.88 269 TYR A C 1
ATOM 2096 O O . TYR A 1 269 ? -15.744 8.574 18.082 1.00 96.88 269 TYR A O 1
ATOM 2104 N N . ILE A 1 270 ? -16.006 10.636 17.271 1.00 94.44 270 ILE A N 1
ATOM 2105 C CA . ILE A 1 270 ? -14.686 10.649 16.628 1.00 94.44 270 ILE A CA 1
ATOM 2106 C C . ILE A 1 270 ? -13.649 11.263 17.564 1.00 94.44 270 ILE A C 1
ATOM 2108 O O . ILE A 1 270 ? -13.746 12.442 17.899 1.00 94.44 270 ILE A O 1
ATOM 2112 N N . CYS A 1 271 ? -12.638 10.488 17.944 1.00 91.44 271 CYS A N 1
ATOM 2113 C CA . CYS A 1 271 ? -11.487 10.972 18.696 1.00 91.44 271 CYS A CA 1
ATOM 2114 C C . CYS A 1 271 ? -10.284 11.061 17.761 1.00 91.44 271 CYS A C 1
ATOM 2116 O O . CYS A 1 271 ? -9.737 10.037 17.352 1.00 91.44 271 CYS A O 1
ATOM 2118 N N . ARG A 1 272 ? -9.858 12.283 17.441 1.00 87.81 272 ARG A N 1
ATOM 2119 C CA . ARG A 1 272 ? -8.644 12.516 16.657 1.00 87.81 272 ARG A CA 1
ATOM 2120 C C . ARG A 1 272 ? -7.425 12.578 17.578 1.00 87.81 272 ARG A C 1
ATOM 2122 O O . ARG A 1 272 ? -7.391 13.408 18.483 1.00 87.81 272 ARG A O 1
ATOM 2129 N N . LEU A 1 273 ? -6.435 11.725 17.339 1.00 85.44 273 LEU A N 1
ATOM 2130 C CA . LEU A 1 273 ? -5.218 11.622 18.149 1.00 85.44 273 LEU A CA 1
ATOM 2131 C C . LEU A 1 273 ? -4.100 12.601 17.741 1.00 85.44 273 LEU A C 1
ATOM 2133 O O . LEU A 1 273 ? -4.109 13.159 16.642 1.00 85.44 273 LEU A O 1
ATOM 2137 N N . ASP A 1 274 ? -3.139 12.802 18.654 1.00 71.38 274 ASP A N 1
ATOM 2138 C CA . ASP A 1 274 ? -1.941 13.626 18.440 1.00 71.38 274 ASP A CA 1
ATOM 2139 C C . ASP A 1 274 ? -0.896 12.868 17.618 1.00 71.38 274 ASP A C 1
ATOM 2141 O O . ASP A 1 274 ? -0.433 11.808 18.041 1.00 71.38 274 ASP A O 1
ATOM 2145 N N . GLU A 1 275 ? -0.482 13.434 16.485 1.00 66.00 275 GLU A N 1
ATOM 2146 C CA . GLU A 1 275 ? 0.594 12.909 15.645 1.00 66.00 275 GLU A CA 1
ATOM 2147 C C . GLU A 1 275 ? 1.869 13.722 15.912 1.00 66.00 275 GLU A C 1
ATOM 2149 O O . GLU A 1 275 ? 2.047 14.818 15.373 1.00 66.00 275 GLU A O 1
ATOM 2154 N N . LYS A 1 276 ? 2.797 13.186 16.714 1.00 61.91 276 LYS A N 1
ATOM 2155 C CA . LYS A 1 276 ? 4.109 13.818 16.901 1.00 61.91 276 LYS A CA 1
ATOM 2156 C C . LYS A 1 276 ? 5.074 13.406 15.810 1.00 61.91 276 LYS A C 1
ATOM 2158 O O . LYS A 1 276 ? 5.168 12.238 15.444 1.00 61.91 276 LYS A O 1
ATOM 2163 N N . MET A 1 277 ? 5.843 14.378 15.339 1.00 53.78 277 MET A N 1
ATOM 2164 C CA . MET A 1 277 ? 6.954 14.154 14.428 1.00 53.78 277 MET A CA 1
ATOM 2165 C C . MET A 1 277 ? 8.181 13.690 15.226 1.00 53.78 277 MET A C 1
ATOM 2167 O O . MET A 1 277 ? 8.522 14.272 16.257 1.00 53.78 277 MET A O 1
ATOM 2171 N N . SER A 1 278 ? 8.837 12.625 14.770 1.00 48.91 278 SER A N 1
ATOM 2172 C CA . SER A 1 278 ? 10.106 12.153 15.331 1.00 48.91 278 SER A CA 1
ATOM 2173 C C . SER A 1 278 ? 11.162 13.261 15.293 1.00 48.91 278 SER A C 1
ATOM 2175 O O . SER A 1 278 ? 11.129 14.129 14.422 1.00 48.91 278 SER A O 1
ATOM 2177 N N . ARG A 1 279 ? 12.135 13.220 16.216 1.00 45.94 279 ARG A N 1
ATOM 2178 C CA . ARG A 1 279 ? 13.235 14.201 16.322 1.00 45.94 279 ARG A CA 1
ATOM 2179 C C . ARG A 1 279 ? 14.045 14.373 15.029 1.00 45.94 279 ARG A C 1
ATOM 2181 O O . ARG A 1 279 ? 14.683 15.405 14.872 1.00 45.94 279 ARG A O 1
ATOM 2188 N N . MET A 1 280 ? 14.018 13.386 14.132 1.00 45.41 280 MET A N 1
ATOM 2189 C CA . MET A 1 280 ? 14.682 13.439 12.822 1.00 45.41 280 MET A CA 1
ATOM 2190 C C . MET A 1 280 ? 13.753 13.863 11.671 1.00 45.41 280 MET A C 1
ATOM 2192 O O . MET A 1 280 ? 14.190 13.921 10.533 1.00 45.41 280 MET A O 1
ATOM 2196 N N . GLY A 1 281 ? 12.473 14.157 11.929 1.00 44.03 281 GLY A N 1
ATOM 2197 C CA . GLY A 1 281 ? 11.501 14.522 10.888 1.00 44.03 281 GLY A CA 1
ATOM 2198 C C . GLY A 1 281 ? 10.948 13.343 10.075 1.00 44.03 281 GLY A C 1
ATOM 2199 O O . GLY A 1 281 ? 10.050 13.536 9.267 1.00 44.03 281 GLY A O 1
ATOM 2200 N N . GLU A 1 282 ? 11.444 12.124 10.306 1.00 43.91 282 GLU A N 1
ATOM 2201 C CA . GLU A 1 282 ? 11.240 10.970 9.414 1.00 43.91 282 GLU A CA 1
ATOM 2202 C C . GLU A 1 282 ? 9.964 10.149 9.679 1.00 43.91 282 GLU A C 1
ATOM 2204 O O . GLU A 1 282 ? 9.570 9.343 8.843 1.00 43.91 282 GLU A O 1
ATOM 2209 N N . SER A 1 283 ? 9.286 10.324 10.820 1.00 45.00 283 SER A N 1
ATOM 2210 C CA . SER A 1 283 ? 8.086 9.534 11.143 1.00 45.00 283 SER A CA 1
ATOM 2211 C C . SER A 1 283 ? 7.098 10.288 12.027 1.00 45.00 283 SER A C 1
ATOM 2213 O O . SER A 1 283 ? 7.511 10.937 12.991 1.00 45.00 283 SER A O 1
ATOM 2215 N N . ARG A 1 284 ? 5.795 10.146 11.761 1.00 58.22 284 ARG A N 1
ATOM 2216 C CA . ARG A 1 284 ? 4.729 10.569 12.680 1.00 58.22 284 ARG A CA 1
ATOM 2217 C C . ARG A 1 284 ? 4.278 9.388 13.531 1.00 58.22 284 ARG A C 1
ATOM 2219 O O . ARG A 1 284 ? 4.090 8.298 13.002 1.00 58.22 284 ARG A O 1
ATOM 2226 N N . TYR A 1 285 ? 4.121 9.590 14.833 1.00 63.12 285 TYR A N 1
ATOM 2227 C CA . TYR A 1 285 ? 3.603 8.570 15.742 1.00 63.12 285 TYR A CA 1
ATOM 2228 C C . TYR A 1 285 ? 2.506 9.145 16.630 1.00 63.12 285 TYR A C 1
ATOM 2230 O O . TYR A 1 285 ? 2.545 10.315 17.016 1.00 63.12 285 TYR A O 1
ATOM 2238 N N . LEU A 1 286 ? 1.534 8.295 16.954 1.00 69.44 286 LEU A N 1
ATOM 2239 C CA . LEU A 1 286 ? 0.461 8.627 17.878 1.00 69.44 286 LEU A CA 1
ATOM 2240 C C . LEU A 1 286 ? 0.999 8.652 19.307 1.00 69.44 286 LEU A C 1
ATOM 2242 O O . LEU A 1 286 ? 1.752 7.762 19.711 1.00 69.44 286 LEU A O 1
ATOM 2246 N N . THR A 1 287 ? 0.641 9.676 20.078 1.00 72.25 287 THR A N 1
ATOM 2247 C CA . THR A 1 287 ? 1.124 9.787 21.460 1.00 72.25 287 THR A CA 1
ATOM 2248 C C . THR A 1 287 ? 0.273 8.960 22.417 1.00 72.25 287 THR A C 1
ATOM 2250 O O . THR A 1 287 ? -0.958 8.968 22.340 1.00 72.25 287 THR A O 1
ATOM 2253 N N . MET A 1 288 ? 0.929 8.279 23.361 1.00 78.38 288 MET A N 1
ATOM 2254 C CA . MET A 1 288 ? 0.247 7.528 24.422 1.00 78.38 288 MET A CA 1
ATOM 2255 C C . MET A 1 288 ? -0.649 8.439 25.267 1.00 78.38 288 MET A C 1
ATOM 2257 O O . MET A 1 288 ? -1.714 8.019 25.719 1.00 78.38 288 MET A O 1
ATOM 2261 N N . GLU A 1 289 ? -0.245 9.697 25.450 1.00 80.00 289 GLU A N 1
ATOM 2262 C CA . GLU A 1 289 ? -1.011 10.698 26.183 1.00 80.00 289 GLU A CA 1
ATOM 2263 C C . GLU A 1 289 ? -2.325 11.031 25.464 1.00 80.00 289 GLU A C 1
ATOM 2265 O O . GLU A 1 289 ? -3.385 10.970 26.084 1.00 80.00 289 GLU A O 1
ATOM 2270 N N . SER A 1 290 ? -2.285 11.300 24.152 1.00 83.06 290 SER A N 1
ATOM 2271 C CA . SER A 1 290 ? -3.504 11.592 23.383 1.00 83.06 290 SER A CA 1
ATOM 2272 C C . SER A 1 290 ? -4.458 10.401 23.339 1.00 83.06 290 SER A C 1
ATOM 2274 O O . SER A 1 290 ? -5.662 10.583 23.495 1.00 83.06 290 SER A O 1
ATOM 2276 N N . ALA A 1 291 ? -3.932 9.178 23.206 1.00 85.56 291 ALA A N 1
ATOM 2277 C CA . ALA A 1 291 ? -4.739 7.962 23.240 1.00 85.56 291 ALA A CA 1
ATOM 2278 C C . ALA A 1 291 ? -5.414 7.767 24.604 1.00 85.56 291 ALA A C 1
ATOM 2280 O O . ALA A 1 291 ? -6.594 7.428 24.671 1.00 85.56 291 ALA A O 1
ATOM 2281 N N . THR A 1 292 ? -4.693 8.036 25.695 1.00 87.44 292 THR A N 1
ATOM 2282 C CA . THR A 1 292 ? -5.237 7.937 27.057 1.00 87.44 292 THR A CA 1
ATOM 2283 C C . THR A 1 292 ? -6.377 8.932 27.279 1.00 87.44 292 THR A C 1
ATOM 2285 O O . THR A 1 292 ? -7.430 8.555 27.794 1.00 87.44 292 THR A O 1
ATOM 2288 N N . GLU A 1 293 ? -6.204 10.188 26.862 1.00 86.94 293 GLU A N 1
ATOM 2289 C CA . GLU A 1 293 ? -7.251 11.210 26.981 1.00 86.94 293 GLU A CA 1
ATOM 2290 C C . GLU A 1 293 ? -8.441 10.937 26.053 1.00 86.94 293 GLU A C 1
ATOM 2292 O O . GLU A 1 293 ? -9.590 11.080 26.470 1.00 86.94 293 GLU A O 1
ATOM 2297 N N . ALA A 1 294 ? -8.194 10.436 24.841 1.00 89.50 294 ALA A N 1
ATOM 2298 C CA . ALA A 1 294 ? -9.243 10.017 23.918 1.00 89.50 294 ALA A CA 1
ATOM 2299 C C . ALA A 1 294 ? -10.103 8.879 24.481 1.00 89.50 294 ALA A C 1
ATOM 2301 O O . ALA A 1 294 ? -11.327 8.912 24.341 1.00 89.50 294 ALA A O 1
ATOM 2302 N N . VAL A 1 295 ? -9.489 7.895 25.147 1.00 90.81 295 VAL A N 1
ATOM 2303 C CA . VAL A 1 295 ? -10.217 6.809 25.821 1.00 90.81 295 VAL A CA 1
ATOM 2304 C C . VAL A 1 295 ? -11.051 7.362 26.974 1.00 90.81 295 VAL A C 1
ATOM 2306 O O . VAL A 1 295 ? -12.245 7.068 27.047 1.00 90.81 295 VAL A O 1
ATOM 2309 N N . LYS A 1 296 ? -10.477 8.208 27.842 1.00 92.81 296 LYS A N 1
ATOM 2310 C CA . LYS A 1 296 ? -11.230 8.844 28.939 1.00 92.81 296 LYS A CA 1
ATOM 2311 C C . LYS A 1 296 ? -12.424 9.629 28.407 1.00 92.81 296 LYS A C 1
ATOM 2313 O O . LYS A 1 296 ? -13.542 9.439 28.882 1.00 92.81 296 LYS A O 1
ATOM 2318 N N . TRP A 1 297 ? -12.216 10.449 27.382 1.00 94.31 297 TRP A N 1
ATOM 2319 C CA . TRP A 1 297 ? -13.293 11.203 26.754 1.00 94.31 297 TRP A CA 1
ATOM 2320 C C . TRP A 1 297 ? -14.364 10.281 26.168 1.00 94.31 297 TRP A C 1
ATOM 2322 O O . TRP A 1 297 ? -15.539 10.466 26.474 1.00 94.31 297 TRP A O 1
ATOM 2332 N N . ALA A 1 298 ? -13.981 9.250 25.406 1.00 94.12 298 ALA A N 1
ATOM 2333 C CA . ALA A 1 298 ? -14.917 8.294 24.815 1.00 94.12 298 ALA A CA 1
ATOM 2334 C C . ALA A 1 298 ? -15.767 7.592 25.884 1.00 94.12 298 ALA A C 1
ATOM 2336 O O . ALA A 1 298 ? -16.988 7.511 25.746 1.00 94.12 298 ALA A O 1
ATOM 2337 N N . THR A 1 299 ? -15.149 7.152 26.986 1.00 93.94 299 THR A N 1
ATOM 2338 C CA . THR A 1 299 ? -15.891 6.574 28.118 1.00 93.94 299 THR A CA 1
ATOM 2339 C C . THR A 1 299 ? -16.845 7.585 28.759 1.00 93.94 299 THR A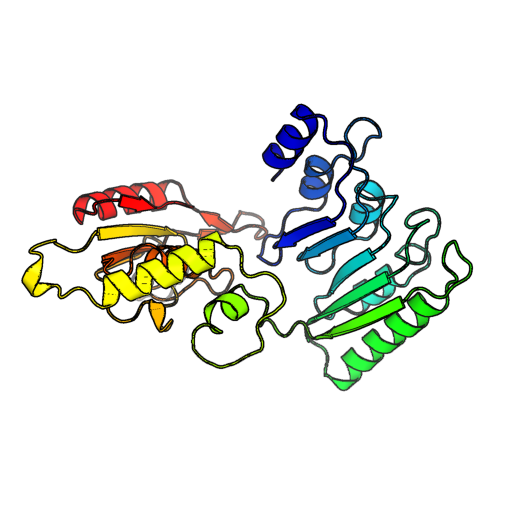 C 1
ATOM 2341 O O . THR A 1 299 ? -17.994 7.244 29.029 1.00 93.94 299 THR A O 1
ATOM 2344 N N . GLY A 1 300 ? -16.430 8.848 28.909 1.00 94.81 300 GLY A N 1
ATOM 2345 C CA . GLY A 1 300 ? -17.282 9.933 29.405 1.00 94.81 300 GLY A CA 1
ATOM 2346 C C . GLY A 1 300 ? -18.470 10.267 28.493 1.00 94.81 300 GLY A C 1
ATOM 2347 O O . GLY A 1 300 ? -19.495 10.737 28.977 1.00 94.81 300 GLY A O 1
ATOM 2348 N N . GLN A 1 301 ? -18.380 9.980 27.189 1.00 96.12 301 GLN A N 1
ATOM 2349 C CA . GLN A 1 301 ? -19.501 10.107 26.246 1.00 96.12 301 GLN A CA 1
ATOM 2350 C C . GLN A 1 301 ? -20.522 8.955 26.342 1.00 96.12 301 GLN A C 1
ATOM 2352 O O . GLN A 1 301 ? -21.569 9.001 25.686 1.00 96.12 301 GLN A O 1
ATOM 2357 N N . GLY A 1 302 ? -20.237 7.919 27.142 1.00 94.69 302 GLY A N 1
ATOM 2358 C CA . GLY A 1 302 ? -21.110 6.757 27.311 1.00 94.69 302 GLY A CA 1
ATOM 2359 C C . GLY A 1 302 ? -21.301 5.972 26.013 1.00 94.69 302 GLY A C 1
ATOM 2360 O O . GLY A 1 302 ? -22.436 5.648 25.654 1.00 94.69 302 GLY A O 1
ATOM 2361 N N . VAL A 1 303 ? -20.214 5.747 25.268 1.00 95.44 303 VAL A N 1
ATOM 2362 C CA . VAL A 1 303 ? -20.230 4.907 24.060 1.00 95.44 303 VAL A CA 1
ATOM 2363 C C . VAL A 1 303 ? -20.362 3.424 24.411 1.00 95.44 303 VAL A C 1
ATOM 2365 O O . VAL A 1 303 ? -19.924 2.991 25.472 1.00 95.44 303 VAL A O 1
ATOM 2368 N N . ASP A 1 304 ? -20.944 2.642 23.503 1.00 95.12 304 ASP A N 1
ATOM 2369 C CA . ASP A 1 304 ? -21.138 1.198 23.671 1.00 95.12 304 ASP A CA 1
ATOM 2370 C C . ASP A 1 304 ? -19.891 0.400 23.257 1.00 95.12 304 ASP A C 1
ATOM 2372 O O . ASP A 1 304 ? -19.607 -0.659 23.812 1.00 95.12 304 ASP A O 1
ATOM 2376 N N . VAL A 1 305 ? -19.140 0.905 22.271 1.00 95.31 305 VAL A N 1
ATOM 2377 C CA . VAL A 1 305 ? -17.926 0.268 21.738 1.00 95.31 305 VAL A CA 1
ATOM 2378 C C . VAL A 1 305 ? -16.843 1.318 21.514 1.00 95.31 305 VAL A C 1
ATOM 2380 O O . VAL A 1 305 ? -17.121 2.406 21.010 1.00 95.31 305 VAL A O 1
ATOM 2383 N N . ILE A 1 306 ? -15.598 0.969 21.835 1.00 94.56 306 ILE A N 1
ATOM 2384 C CA . ILE A 1 306 ? -14.405 1.727 21.446 1.00 94.56 306 ILE A CA 1
ATOM 2385 C C . ILE A 1 306 ? -13.673 0.935 20.360 1.00 94.56 306 ILE A C 1
ATOM 2387 O O . ILE A 1 306 ? -13.327 -0.228 20.557 1.00 94.56 306 ILE A O 1
ATOM 2391 N N . CYS A 1 307 ? -13.450 1.570 19.213 1.00 89.94 307 CYS A N 1
ATOM 2392 C CA . CYS A 1 307 ? -12.693 1.043 18.088 1.00 89.94 307 CYS A CA 1
ATOM 2393 C C . CYS A 1 307 ? -11.373 1.816 17.976 1.00 89.94 307 CYS A C 1
ATOM 2395 O O . CYS A 1 307 ? -11.375 3.035 17.800 1.00 89.94 307 CYS A O 1
ATOM 2397 N N . MET A 1 308 ? -10.264 1.092 18.120 1.00 86.81 308 MET A N 1
ATOM 2398 C CA . MET A 1 308 ? -8.891 1.585 17.988 1.00 86.81 308 MET A CA 1
ATOM 2399 C C . MET A 1 308 ? -8.183 0.721 16.949 1.00 86.81 308 MET A C 1
ATOM 2401 O O . MET A 1 308 ? -8.263 -0.509 17.038 1.00 86.81 308 MET A O 1
ATOM 2405 N N . SER A 1 309 ? -7.503 1.343 15.989 1.00 69.06 309 SER A N 1
ATOM 2406 C CA . SER A 1 309 ? -6.838 0.655 14.878 1.00 69.06 309 SER A CA 1
ATOM 2407 C C . SER A 1 309 ? -5.524 1.306 14.494 1.00 69.06 309 SER A C 1
ATOM 2409 O O . SER A 1 309 ? -5.494 2.552 14.441 1.00 69.06 309 SER A O 1
#

InterPro domains:
  IPR000209 Peptidase S8/S53 domain [PF00082] (198-309)
  IPR036852 Peptidase S8/S53 domain superfamily [G3DSA:3.40.50.200] (143-309)
  IPR036852 Peptidase S8/S53 domain superfamily [SSF52743] (197-309)

Secondary structure (DSSP, 8-state):
-HHHHHHHHHTT--EEEEEEE---SSSPPPHHHHHHHH-SSTTT--EEEEEEEEEET--HHHHHHH-TT-SEEEEEE-S-HHHHHHHTSTTTTT-TTT-TT--EEEEEE--TTS-HHHHHHHHHHHHHHHHTSB-TTSPBPEEEEEE--STTTTTHHHHTTSS---S-S---HHHHHHHHHHHHHHTS-STTT--PPPEEEEEES---TT-GGGTTTEEEEEE----TT---SS----PPPTTS-BTTB-HHHHHHHHHHHH-TT-EEEEEEPPEEEPTTSS-EEE-HHHHHHHHHHHHHTT-SEEEE-